Protein AF-0000000067844194 (afdb_homodimer)

Nearest PDB structures (foldseek):
  5j4e-assembly2_B  TM=9.755E-01  e=1.334E-23  Pseudomonas putida
  7r4s-assembly2_D  TM=9.830E-01  e=1.136E-22  Pseudomonas putida KT2440
  7a6p-assembly1_B  TM=9.727E-01  e=4.254E-19  Pseudomonas putida KT2440
  8a7f-assembly1_A  TM=9.754E-01  e=6.311E-19  Pseudomonas putida KT2440
  8a6x-assembly1_B  TM=9.745E-01  e=1.645E-18  Pseudomonas putida KT2440

pLDDT: mean 89.18, std 10.44, range [43.06, 97.5]

Structure (mmCIF, N/CA/C/O backbone):
data_AF-0000000067844194-model_v1
#
loop_
_entity.id
_entity.type
_entity.pdbx_description
1 polymer 'Sensory box protein'
#
loop_
_atom_site.group_PDB
_atom_site.id
_atom_site.type_symbol
_atom_site.label_atom_id
_atom_site.label_alt_id
_atom_site.label_comp_id
_atom_site.label_asym_id
_atom_site.label_entity_id
_atom_site.label_seq_id
_atom_site.pdbx_PDB_ins_code
_atom_site.Cartn_x
_atom_site.Cartn_y
_atom_site.Cartn_z
_atom_site.occupancy
_atom_site.B_iso_or_equiv
_atom_site.auth_seq_id
_atom_site.auth_comp_id
_atom_site.auth_asym_id
_atom_site.auth_atom_id
_atom_site.pdbx_PDB_model_num
ATOM 1 N N . MET A 1 1 ? -8.875 -20.875 -3.934 1 60.88 1 MET A N 1
ATOM 2 C CA . MET A 1 1 ? -7.43 -20.688 -3.934 1 60.88 1 MET A CA 1
ATOM 3 C C . MET A 1 1 ? -7.035 -19.562 -4.891 1 60.88 1 MET A C 1
ATOM 5 O O . MET A 1 1 ? -7.57 -19.469 -5.996 1 60.88 1 MET A O 1
ATOM 9 N N . ILE A 1 2 ? -6.477 -18.531 -4.367 1 78.75 2 ILE A N 1
ATOM 10 C CA . ILE A 1 2 ? -6.059 -17.422 -5.211 1 78.75 2 ILE A CA 1
ATOM 11 C C . ILE A 1 2 ? -4.91 -17.859 -6.117 1 78.75 2 ILE A C 1
ATOM 13 O O . ILE A 1 2 ? -3.932 -18.438 -5.648 1 78.75 2 ILE A O 1
ATOM 17 N N . ASN A 1 3 ? -5.188 -17.75 -7.387 1 85.69 3 ASN A N 1
ATOM 18 C CA . ASN A 1 3 ? -4.148 -18.188 -8.312 1 85.69 3 ASN A CA 1
ATOM 19 C C . ASN A 1 3 ? -3.096 -17.109 -8.531 1 85.69 3 ASN A C 1
ATOM 21 O O . ASN A 1 3 ? -3.23 -15.992 -8.023 1 85.69 3 ASN A O 1
ATOM 25 N N . ALA A 1 4 ? -2.068 -17.531 -9.297 1 88.5 4 ALA A N 1
ATOM 26 C CA . ALA A 1 4 ? -0.914 -16.656 -9.492 1 88.5 4 ALA A CA 1
ATOM 27 C C . ALA A 1 4 ? -1.303 -15.406 -10.258 1 88.5 4 ALA A C 1
ATOM 29 O O . ALA A 1 4 ? -0.748 -14.328 -10.016 1 88.5 4 ALA A O 1
ATOM 30 N N . GLN A 1 5 ? -2.25 -15.516 -11.094 1 89.12 5 GLN A N 1
ATOM 31 C CA . GLN A 1 5 ? -2.699 -14.375 -11.883 1 89.12 5 GLN A CA 1
ATOM 32 C C . GLN A 1 5 ? -3.344 -13.312 -11 1 89.12 5 GLN A C 1
ATOM 34 O O . GLN A 1 5 ? -3.074 -12.117 -11.148 1 89.12 5 GLN A O 1
ATOM 39 N N . LEU A 1 6 ? -4.188 -13.758 -10.125 1 90.69 6 LEU A N 1
ATOM 40 C CA . LEU A 1 6 ? -4.844 -12.836 -9.203 1 90.69 6 LEU A CA 1
ATOM 41 C C . LEU A 1 6 ? -3.836 -12.211 -8.242 1 90.69 6 LEU A C 1
ATOM 43 O O . LEU A 1 6 ? -3.924 -11.023 -7.93 1 90.69 6 LEU A O 1
ATOM 47 N N . LEU A 1 7 ? -2.889 -13.016 -7.812 1 93.31 7 LEU A N 1
ATOM 48 C CA . LEU A 1 7 ? -1.832 -12.492 -6.953 1 93.31 7 LEU A CA 1
ATOM 49 C C . LEU A 1 7 ? -1.056 -11.383 -7.66 1 93.31 7 LEU A C 1
ATOM 51 O O . LEU A 1 7 ? -0.81 -10.328 -7.078 1 93.31 7 LEU A O 1
ATOM 55 N N . GLN A 1 8 ? -0.75 -11.656 -8.875 1 94 8 GLN A N 1
ATOM 56 C CA . GLN A 1 8 ? -0.053 -10.656 -9.68 1 94 8 GLN A CA 1
ATOM 57 C C . GLN A 1 8 ? -0.889 -9.391 -9.828 1 94 8 GLN A C 1
ATOM 59 O O . GLN A 1 8 ? -0.364 -8.281 -9.727 1 94 8 GLN A O 1
ATOM 64 N N . SER A 1 9 ? -2.133 -9.555 -10.039 1 93.94 9 SER A N 1
ATOM 65 C CA . SER A 1 9 ? -3.025 -8.414 -10.203 1 93.94 9 SER A CA 1
ATOM 66 C C . SER A 1 9 ? -3.105 -7.578 -8.93 1 93.94 9 SER A C 1
ATOM 68 O O . SER A 1 9 ? -3.215 -6.352 -8.992 1 93.94 9 SER A O 1
ATOM 70 N N . MET A 1 10 ? -3.047 -8.227 -7.789 1 95.75 10 MET A N 1
ATOM 71 C CA . MET A 1 10 ? -3.047 -7.512 -6.516 1 95.75 10 MET A CA 1
ATOM 72 C C . MET A 1 10 ? -1.793 -6.656 -6.371 1 95.75 10 MET A C 1
ATOM 74 O O . MET A 1 10 ? -1.868 -5.508 -5.934 1 95.75 10 MET A O 1
ATOM 78 N N . VAL A 1 11 ? -0.687 -7.195 -6.758 1 96.25 11 VAL A N 1
ATOM 79 C CA . VAL A 1 11 ? 0.586 -6.484 -6.703 1 96.25 11 VAL A CA 1
ATOM 80 C C . VAL A 1 11 ? 0.558 -5.301 -7.672 1 96.25 11 VAL A C 1
ATOM 82 O O . VAL A 1 11 ? 0.984 -4.199 -7.32 1 96.25 11 VAL A O 1
ATOM 85 N N . ASP A 1 12 ? -0.067 -5.504 -8.797 1 94.5 12 ASP A N 1
ATOM 86 C CA . ASP A 1 12 ? -0.148 -4.465 -9.82 1 94.5 12 ASP A CA 1
ATOM 87 C C . ASP A 1 12 ? -1.076 -3.334 -9.383 1 94.5 12 ASP A C 1
ATOM 89 O O . ASP A 1 12 ? -0.855 -2.172 -9.734 1 94.5 12 ASP A O 1
ATOM 93 N N . ALA A 1 13 ? -2.059 -3.68 -8.672 1 94.38 13 ALA A N 1
ATOM 94 C CA . ALA A 1 13 ? -3.07 -2.707 -8.273 1 94.38 13 ALA A CA 1
ATOM 95 C C . ALA A 1 13 ? -2.598 -1.887 -7.074 1 94.38 13 ALA A C 1
ATOM 97 O O . ALA A 1 13 ? -3.191 -0.856 -6.746 1 94.38 13 ALA A O 1
ATOM 98 N N . SER A 1 14 ? -1.488 -2.35 -6.422 1 95.38 14 SER A N 1
ATOM 99 C CA . SER A 1 14 ? -1.001 -1.669 -5.227 1 95.38 14 SER A CA 1
ATOM 100 C C . SER A 1 14 ? -0.595 -0.231 -5.535 1 95.38 14 SER A C 1
ATOM 102 O O . SER A 1 14 ? -0.026 0.045 -6.594 1 95.38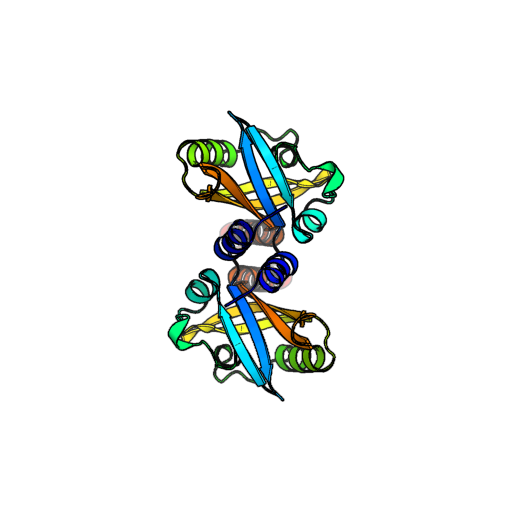 14 SER A O 1
ATOM 104 N N . ASN A 1 15 ? -0.887 0.627 -4.586 1 92.12 15 ASN A N 1
ATOM 105 C CA . ASN A 1 15 ? -0.495 2.023 -4.734 1 92.12 15 ASN A CA 1
ATOM 106 C C . ASN A 1 15 ? 0.956 2.246 -4.312 1 92.12 15 ASN A C 1
ATOM 108 O O . ASN A 1 15 ? 1.575 3.236 -4.703 1 92.12 15 ASN A O 1
ATOM 112 N N . ASP A 1 16 ? 1.457 1.35 -3.516 1 96.44 16 ASP A N 1
ATOM 113 C CA . ASP A 1 16 ? 2.83 1.449 -3.027 1 96.44 16 ASP A CA 1
ATOM 114 C C . ASP A 1 16 ? 3.801 0.747 -3.973 1 96.44 16 ASP A C 1
ATOM 116 O O . ASP A 1 16 ? 3.434 -0.223 -4.641 1 96.44 16 ASP A O 1
ATOM 120 N N . GLY A 1 17 ? 4.98 1.375 -4.031 1 97.06 17 GLY A N 1
ATOM 121 C CA . GLY A 1 17 ? 6.02 0.654 -4.754 1 97.06 17 GLY A CA 1
ATOM 122 C C . GLY A 1 17 ? 6.422 -0.645 -4.078 1 97.06 17 GLY A C 1
ATOM 123 O O . GLY A 1 17 ? 6.613 -0.686 -2.861 1 97.06 17 GLY A O 1
ATOM 124 N N . ILE A 1 18 ? 6.5 -1.657 -4.875 1 97.44 18 ILE A N 1
ATOM 125 C CA . ILE A 1 18 ? 6.918 -2.959 -4.363 1 97.44 18 ILE A CA 1
ATOM 126 C C . ILE A 1 18 ? 8.141 -3.449 -5.137 1 97.44 18 ILE A C 1
ATOM 128 O O . ILE A 1 18 ? 8.148 -3.447 -6.367 1 97.44 18 ILE A O 1
ATOM 132 N N . VAL A 1 19 ? 9.164 -3.883 -4.422 1 96.69 19 VAL A N 1
ATOM 133 C CA . VAL A 1 19 ? 10.375 -4.422 -5.043 1 96.69 19 VAL A CA 1
ATOM 134 C C . VAL A 1 19 ? 10.766 -5.727 -4.355 1 96.69 19 VAL A C 1
ATOM 136 O O . VAL A 1 19 ? 10.438 -5.945 -3.189 1 96.69 19 VAL A O 1
ATOM 139 N N . VAL A 1 20 ? 11.391 -6.562 -5.09 1 95.94 20 VAL A N 1
ATOM 140 C CA . VAL A 1 20 ? 12.008 -7.773 -4.559 1 95.94 20 VAL A CA 1
ATOM 141 C C . VAL A 1 20 ? 13.5 -7.781 -4.891 1 95.94 20 VAL A C 1
ATOM 143 O O . VAL A 1 20 ? 13.883 -7.527 -6.031 1 95.94 20 VAL A O 1
ATOM 146 N N . ALA A 1 21 ? 14.242 -8.016 -3.887 1 94.56 21 ALA A N 1
ATOM 147 C CA . ALA A 1 21 ? 15.688 -8.109 -4.074 1 94.56 21 ALA A CA 1
ATOM 148 C C . ALA A 1 21 ? 16.219 -9.438 -3.543 1 94.56 21 ALA A C 1
ATOM 150 O O . ALA A 1 21 ? 15.711 -9.969 -2.553 1 94.56 21 ALA A O 1
ATOM 151 N N . GLU A 1 22 ? 17.172 -9.906 -4.238 1 91 22 GLU A N 1
ATOM 152 C CA . GLU A 1 22 ? 17.891 -11.109 -3.803 1 91 22 GLU A CA 1
ATOM 153 C C . GLU A 1 22 ? 19.188 -10.75 -3.098 1 91 22 GLU A C 1
ATOM 155 O O . GLU A 1 22 ? 19.906 -9.852 -3.535 1 91 22 GLU A O 1
ATOM 160 N N . LYS A 1 23 ? 19.328 -11.453 -2.018 1 86.38 23 LYS A N 1
ATOM 161 C CA . LYS A 1 23 ? 20.578 -11.227 -1.3 1 86.38 23 LYS A CA 1
ATOM 162 C C . LYS A 1 23 ? 21.734 -11.938 -1.982 1 86.38 23 LYS A C 1
ATOM 164 O O . LYS A 1 23 ? 21.672 -13.141 -2.252 1 86.38 23 LYS A O 1
ATOM 169 N N . GLU A 1 24 ? 22.688 -11.203 -2.377 1 82.06 24 GLU A N 1
ATOM 170 C CA . GLU A 1 24 ? 23.938 -11.727 -2.908 1 82.06 24 GLU A CA 1
ATOM 171 C C . GLU A 1 24 ? 25.141 -11.156 -2.162 1 82.06 24 GLU A C 1
ATOM 173 O O . GLU A 1 24 ? 25.625 -10.07 -2.492 1 82.06 24 GLU A O 1
ATOM 178 N N . GLY A 1 25 ? 25.672 -11.961 -1.214 1 78.75 25 GLY A N 1
ATOM 179 C CA . GLY A 1 25 ? 26.719 -11.406 -0.369 1 78.75 25 GLY A CA 1
ATOM 180 C C . GLY A 1 25 ? 26.25 -10.25 0.485 1 78.75 25 GLY A C 1
ATOM 181 O O . GLY A 1 25 ? 25.266 -10.375 1.234 1 78.75 25 GLY A O 1
ATOM 182 N N . ASP A 1 26 ? 26.875 -9.031 0.263 1 77.12 26 ASP A N 1
ATOM 183 C CA . ASP A 1 26 ? 26.516 -7.84 1.028 1 77.12 26 ASP A CA 1
ATOM 184 C C . ASP A 1 26 ? 25.578 -6.934 0.232 1 77.12 26 ASP A C 1
ATOM 186 O O . ASP A 1 26 ? 25.094 -5.934 0.753 1 77.12 26 ASP A O 1
ATOM 190 N N . ASP A 1 27 ? 25.328 -7.461 -1.001 1 79.69 27 ASP A N 1
ATOM 191 C CA . ASP A 1 27 ? 24.484 -6.629 -1.86 1 79.69 27 ASP A CA 1
ATOM 192 C C . ASP A 1 27 ? 23.094 -7.23 -2.025 1 79.69 27 ASP A C 1
ATOM 194 O O . ASP A 1 27 ? 22.891 -8.414 -1.741 1 79.69 27 ASP A O 1
ATOM 198 N N . THR A 1 28 ? 22.266 -6.375 -2.27 1 85.88 28 THR A N 1
ATOM 199 C CA . THR A 1 28 ? 20.922 -6.797 -2.607 1 85.88 28 THR A CA 1
ATOM 200 C C . THR A 1 28 ? 20.562 -6.375 -4.031 1 85.88 28 THR A C 1
ATOM 202 O O . THR A 1 28 ? 20.516 -5.184 -4.34 1 85.88 28 THR A O 1
ATOM 205 N N . ILE A 1 29 ? 20.328 -7.395 -4.793 1 90 29 ILE A N 1
ATOM 206 C CA . ILE A 1 29 ? 20.109 -7.16 -6.215 1 90 29 ILE A CA 1
ATOM 207 C C . ILE A 1 29 ? 18.609 -7.188 -6.512 1 90 29 ILE A C 1
ATOM 209 O O . ILE A 1 29 ? 17.922 -8.156 -6.172 1 90 29 ILE A O 1
ATOM 213 N N . LEU A 1 30 ? 18.141 -6.145 -7.199 1 94.44 30 LEU A N 1
ATOM 214 C CA . LEU A 1 30 ? 16.734 -6.039 -7.547 1 94.44 30 LEU A CA 1
ATOM 215 C C . LEU A 1 30 ? 16.359 -7.039 -8.641 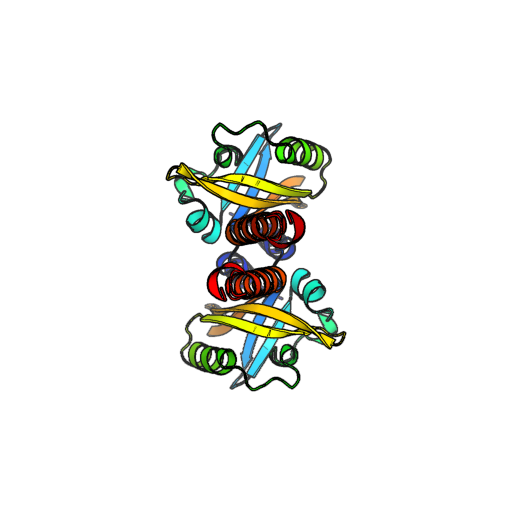1 94.44 30 LEU A C 1
ATOM 217 O O . LEU A 1 30 ? 17.031 -7.105 -9.672 1 94.44 30 LEU A O 1
ATOM 221 N N . ILE A 1 31 ? 15.312 -7.75 -8.406 1 93.44 31 ILE A N 1
ATOM 222 C CA . ILE A 1 31 ? 14.93 -8.727 -9.422 1 93.44 31 ILE A CA 1
ATOM 223 C C . ILE A 1 31 ? 13.492 -8.461 -9.867 1 93.44 31 ILE A C 1
ATOM 225 O O . ILE A 1 31 ? 13.031 -9.023 -10.859 1 93.44 31 ILE A O 1
ATOM 229 N N . TYR A 1 32 ? 12.852 -7.566 -9.148 1 95.38 32 TYR A N 1
ATOM 230 C CA . TYR A 1 32 ? 11.477 -7.242 -9.508 1 95.38 32 TYR A CA 1
ATOM 231 C C . TYR A 1 32 ? 11.078 -5.867 -8.984 1 95.38 32 TYR A C 1
ATOM 233 O O . TYR A 1 32 ? 11.508 -5.465 -7.898 1 95.38 32 TYR A O 1
ATOM 241 N N . VAL A 1 33 ? 10.273 -5.195 -9.758 1 96.19 33 VAL A N 1
ATOM 242 C CA . VAL A 1 33 ? 9.609 -3.961 -9.352 1 96.19 33 VAL A CA 1
ATOM 243 C C . VAL A 1 33 ? 8.219 -3.891 -9.961 1 96.19 33 VAL A C 1
ATOM 245 O O . VAL A 1 33 ? 8.008 -4.32 -11.102 1 96.19 33 VAL A O 1
ATOM 248 N N . ASN A 1 34 ? 7.273 -3.373 -9.211 1 96.25 34 ASN A N 1
ATOM 249 C CA . ASN A 1 34 ? 5.945 -3.219 -9.797 1 96.25 34 ASN A CA 1
ATOM 250 C C . ASN A 1 34 ? 5.777 -1.851 -10.453 1 96.25 34 ASN A C 1
ATOM 252 O O . ASN A 1 34 ? 6.691 -1.027 -10.422 1 96.25 34 ASN A O 1
ATOM 256 N N . ALA A 1 35 ? 4.598 -1.639 -11.039 1 94.94 35 ALA A N 1
ATOM 257 C CA . ALA A 1 35 ? 4.316 -0.405 -11.766 1 94.94 35 ALA A CA 1
ATOM 258 C C . ALA A 1 35 ? 4.301 0.797 -10.828 1 94.94 35 ALA A C 1
ATOM 260 O O . ALA A 1 35 ? 4.754 1.884 -11.195 1 94.94 35 ALA A O 1
ATOM 261 N N . ALA A 1 36 ? 3.814 0.614 -9.648 1 96.62 36 ALA A N 1
ATOM 262 C CA . ALA A 1 36 ? 3.74 1.711 -8.688 1 96.62 36 ALA A CA 1
ATOM 263 C C . ALA A 1 36 ? 5.133 2.23 -8.336 1 96.62 36 ALA A C 1
ATOM 265 O O . ALA A 1 36 ? 5.316 3.432 -8.125 1 96.62 36 ALA A O 1
ATOM 266 N N . PHE A 1 37 ? 6.098 1.386 -8.266 1 97.19 37 PHE A N 1
ATOM 267 C CA . PHE A 1 37 ? 7.473 1.792 -8.008 1 97.19 37 PHE A CA 1
ATOM 268 C C . PHE A 1 37 ? 7.992 2.693 -9.117 1 97.19 37 PHE A C 1
ATOM 270 O O . PHE A 1 37 ? 8.594 3.736 -8.852 1 97.19 37 PHE A O 1
ATOM 277 N N . GLU A 1 38 ? 7.695 2.277 -10.32 1 97.31 38 GLU A N 1
ATOM 278 C CA . GLU A 1 38 ? 8.133 3.068 -11.469 1 97.31 38 GLU A CA 1
ATOM 279 C C . GLU A 1 38 ? 7.492 4.453 -11.453 1 97.31 38 GLU A C 1
ATOM 281 O O . GLU A 1 38 ? 8.164 5.457 -11.711 1 97.31 38 GLU A O 1
ATOM 286 N N . TYR A 1 39 ? 6.309 4.461 -11.172 1 96.06 39 TYR A N 1
ATOM 287 C CA . TYR A 1 39 ? 5.59 5.73 -11.117 1 96.06 39 TYR A CA 1
ATOM 288 C C . TYR A 1 39 ? 6.125 6.613 -9.992 1 96.06 39 TYR A C 1
ATOM 290 O O . TYR A 1 39 ? 6.348 7.809 -10.195 1 96.06 39 TYR A O 1
ATOM 298 N N . LEU A 1 40 ? 6.395 6.059 -8.875 1 96.62 40 LEU A N 1
ATOM 299 C CA . LEU A 1 40 ? 6.852 6.77 -7.688 1 96.62 40 LEU A CA 1
ATOM 300 C C . LEU A 1 40 ? 8.242 7.363 -7.91 1 96.62 40 LEU A C 1
ATOM 302 O O . LEU A 1 40 ? 8.5 8.5 -7.512 1 96.62 40 LEU A O 1
ATOM 306 N N . THR A 1 41 ? 9.094 6.656 -8.531 1 96.38 41 THR A N 1
ATOM 307 C CA . THR A 1 41 ? 10.508 7.035 -8.555 1 96.38 41 THR A CA 1
ATOM 308 C C . THR A 1 41 ? 10.875 7.656 -9.898 1 96.38 41 THR A C 1
ATOM 310 O O . THR A 1 41 ? 11.852 8.398 -10 1 96.38 41 THR A O 1
ATOM 313 N N . GLY A 1 42 ? 10.062 7.262 -10.977 1 96.88 42 GLY A N 1
ATOM 314 C CA . GLY A 1 42 ? 10.367 7.727 -12.32 1 96.88 42 GLY A CA 1
ATOM 315 C C . GLY A 1 42 ? 11.328 6.816 -13.062 1 96.88 42 GLY A C 1
ATOM 316 O O . GLY A 1 42 ? 11.602 7.023 -14.242 1 96.88 42 GLY A O 1
ATOM 317 N N . TYR A 1 43 ? 11.891 5.797 -12.43 1 96.19 43 TYR A N 1
ATOM 318 C CA . TYR A 1 43 ? 12.789 4.832 -13.055 1 96.19 43 TYR A CA 1
ATOM 319 C C . TYR A 1 43 ? 12.008 3.668 -13.648 1 96.19 43 TYR A C 1
ATOM 321 O O . TYR A 1 43 ? 11.078 3.15 -13.023 1 96.19 43 TYR A O 1
ATOM 329 N N . SER A 1 44 ? 12.367 3.311 -14.82 1 95.81 44 SER A N 1
ATOM 330 C CA . SER A 1 44 ? 11.766 2.121 -15.414 1 95.81 44 SER A CA 1
ATOM 331 C C . SER A 1 44 ? 12.422 0.848 -14.891 1 95.81 44 SER A C 1
ATOM 333 O O . SER A 1 44 ? 13.57 0.872 -14.445 1 95.81 44 SER A O 1
ATOM 335 N N . ARG A 1 45 ? 11.656 -0.203 -14.992 1 93.31 45 ARG A N 1
ATOM 336 C CA . ARG A 1 45 ? 12.18 -1.493 -14.547 1 93.31 45 ARG A CA 1
ATOM 337 C C . ARG A 1 45 ? 13.469 -1.846 -15.281 1 93.31 45 ARG A C 1
ATOM 339 O O . ARG A 1 45 ? 14.422 -2.332 -14.672 1 93.31 45 ARG A O 1
ATOM 346 N N . ASP A 1 46 ? 13.57 -1.607 -16.531 1 92.94 46 ASP A N 1
ATOM 347 C CA . ASP A 1 46 ? 14.719 -1.955 -17.359 1 92.94 46 ASP A CA 1
ATOM 348 C C . ASP A 1 46 ? 15.969 -1.212 -16.891 1 92.94 46 ASP A C 1
ATOM 350 O O . ASP A 1 46 ? 17.078 -1.723 -17.031 1 92.94 46 ASP A O 1
ATOM 354 N N . GLU A 1 47 ? 15.789 -0.038 -16.297 1 92.56 47 GLU A N 1
ATOM 355 C CA . GLU A 1 47 ? 16.906 0.808 -15.875 1 92.56 47 GLU A CA 1
ATOM 356 C C . GLU A 1 47 ? 17.469 0.338 -14.539 1 92.56 47 GLU A C 1
ATOM 358 O O . GLU A 1 47 ? 18.641 0.573 -14.242 1 92.56 47 GLU A O 1
ATOM 363 N N . ILE A 1 48 ? 16.594 -0.374 -13.852 1 91.06 48 ILE A N 1
ATOM 364 C CA . ILE A 1 48 ? 17.031 -0.472 -12.461 1 91.06 48 ILE A CA 1
ATOM 365 C C . ILE A 1 48 ? 17.141 -1.94 -12.055 1 91.06 48 ILE A C 1
ATOM 367 O O . ILE A 1 48 ? 17.719 -2.264 -11.008 1 91.06 48 ILE A O 1
ATOM 371 N N . LEU A 1 49 ? 16.672 -2.863 -12.789 1 92.19 49 LEU A N 1
ATOM 372 C CA . LEU A 1 49 ? 16.781 -4.277 -12.453 1 92.19 49 LEU A CA 1
ATOM 373 C C . LEU A 1 49 ? 18.25 -4.695 -12.352 1 92.19 49 LEU A C 1
ATOM 375 O O . LEU A 1 49 ? 19.078 -4.254 -13.148 1 92.19 49 LEU A O 1
ATOM 379 N N . TYR A 1 50 ? 18.578 -5.465 -11.328 1 90.44 50 TYR A N 1
ATOM 380 C CA . TYR A 1 50 ? 19.875 -6.047 -11.055 1 90.44 50 TYR A CA 1
ATOM 381 C C . TYR A 1 50 ? 20.812 -5.016 -10.438 1 90.44 50 TYR A C 1
ATOM 383 O O . TYR A 1 50 ? 22.031 -5.207 -10.422 1 90.44 50 TYR A O 1
ATOM 391 N N . GLN A 1 51 ? 20.25 -3.906 -10.031 1 87.12 51 GLN A N 1
ATOM 392 C CA . GLN A 1 51 ? 20.984 -2.902 -9.266 1 87.12 51 GLN A CA 1
ATOM 393 C C . GLN A 1 51 ? 20.609 -2.951 -7.789 1 87.12 51 GLN A C 1
ATOM 395 O O . GLN A 1 51 ? 19.625 -3.596 -7.41 1 87.12 51 GLN A O 1
ATOM 400 N N . ASP A 1 52 ? 21.5 -2.24 -7.012 1 85.44 52 ASP A N 1
ATOM 401 C CA . ASP A 1 52 ? 21.219 -2.037 -5.594 1 85.44 52 ASP A CA 1
ATOM 402 C C . ASP A 1 52 ? 20.219 -0.903 -5.395 1 85.44 52 ASP A C 1
ATOM 404 O O . ASP A 1 52 ? 20.312 0.141 -6.043 1 85.44 52 ASP A O 1
ATOM 408 N N . CYS A 1 53 ? 19.25 -1.114 -4.543 1 83.56 53 CYS A N 1
ATOM 409 C CA . CYS A 1 53 ? 18.172 -0.16 -4.336 1 83.56 53 CYS A CA 1
ATOM 410 C C . CYS A 1 53 ? 18.672 1.088 -3.621 1 83.56 53 CYS A C 1
ATOM 412 O O . CYS A 1 53 ? 17.953 2.078 -3.506 1 83.56 53 CYS A O 1
ATOM 414 N N . ARG A 1 54 ? 19.922 1.227 -3.285 1 85.25 54 ARG A N 1
ATOM 415 C CA . ARG A 1 54 ? 20.484 2.369 -2.566 1 85.25 54 ARG A CA 1
ATOM 416 C C . ARG A 1 54 ? 20.688 3.555 -3.502 1 85.25 54 ARG A C 1
ATOM 418 O O . ARG A 1 54 ? 21.031 4.652 -3.055 1 85.25 54 ARG A O 1
ATOM 425 N N . PHE A 1 55 ? 20.359 3.322 -4.699 1 87.12 55 PHE A N 1
ATOM 426 C CA . PHE A 1 55 ? 20.484 4.398 -5.676 1 87.12 55 PHE A CA 1
ATOM 427 C C . PHE A 1 55 ? 19.469 5.504 -5.406 1 87.12 55 PHE A C 1
ATOM 429 O O . PHE A 1 55 ? 19.672 6.645 -5.824 1 87.12 55 PHE A O 1
ATOM 436 N N . LEU A 1 56 ? 18.422 5.238 -4.695 1 91.44 56 LEU A N 1
ATOM 437 C CA . LEU A 1 56 ? 17.391 6.223 -4.375 1 91.44 56 LEU A CA 1
ATOM 438 C C . LEU A 1 56 ? 17.906 7.219 -3.338 1 91.44 56 LEU A C 1
ATOM 440 O O . LEU A 1 56 ? 17.297 8.273 -3.131 1 91.44 56 LEU A O 1
ATOM 444 N N . GLN A 1 57 ? 18.984 6.926 -2.68 1 89.44 57 GLN A N 1
ATOM 445 C CA . GLN A 1 57 ? 19.5 7.793 -1.625 1 89.44 57 GLN A CA 1
ATOM 446 C C . GLN A 1 57 ? 20.359 8.906 -2.203 1 89.44 57 GLN A C 1
ATOM 448 O O . GLN A 1 57 ? 20.656 9.891 -1.518 1 89.44 57 GLN A O 1
ATOM 453 N N . GLY A 1 58 ? 20.672 8.758 -3.445 1 82.69 58 GLY A N 1
ATOM 454 C CA . GLY A 1 58 ? 21.594 9.734 -4.004 1 82.69 58 GLY A CA 1
ATOM 455 C C . GLY A 1 58 ? 22.875 9.875 -3.201 1 82.69 58 GLY A C 1
ATOM 456 O O . GLY A 1 58 ? 23.547 8.883 -2.92 1 82.69 58 GLY A O 1
ATOM 457 N N . ASP A 1 59 ? 23.156 11.172 -2.811 1 80.19 59 ASP A N 1
ATOM 458 C CA . ASP A 1 59 ? 24.344 11.469 -2.031 1 80.19 59 ASP A CA 1
ATOM 459 C C . ASP A 1 59 ? 24.016 11.617 -0.549 1 80.19 59 ASP A C 1
ATOM 461 O O . ASP A 1 59 ? 24.906 11.867 0.269 1 80.19 59 ASP A O 1
ATOM 465 N N . ASP A 1 60 ? 22.828 11.422 -0.32 1 80.06 60 ASP A N 1
ATOM 466 C CA . ASP A 1 60 ? 22.344 11.594 1.051 1 80.06 60 ASP A CA 1
ATOM 467 C C . ASP A 1 60 ? 22.562 10.32 1.867 1 80.06 60 ASP A C 1
ATOM 469 O O . ASP A 1 60 ? 21.641 9.523 2.039 1 80.06 60 ASP A O 1
ATOM 473 N N . ARG A 1 61 ? 23.734 10.188 2.363 1 75 61 ARG A N 1
ATOM 474 C CA . ARG A 1 61 ? 24.078 8.914 2.984 1 75 61 ARG A CA 1
ATOM 475 C C . ARG A 1 61 ? 24.094 9.023 4.504 1 75 61 ARG A C 1
ATOM 477 O O . ARG A 1 61 ? 24.328 8.039 5.207 1 75 61 ARG A O 1
ATOM 484 N N . ASP A 1 62 ? 23.797 10.172 4.852 1 79.5 62 ASP A N 1
ATOM 485 C CA . ASP A 1 62 ? 23.844 10.359 6.301 1 79.5 62 ASP A CA 1
ATOM 486 C C . ASP A 1 62 ? 22.438 10.43 6.902 1 79.5 62 ASP A C 1
ATOM 488 O O . ASP A 1 62 ? 22 11.492 7.328 1 79.5 62 ASP A O 1
ATOM 492 N N . GLN A 1 63 ? 21.781 9.328 6.852 1 85.5 63 GLN A N 1
ATOM 493 C CA . GLN A 1 63 ? 20.453 9.234 7.477 1 85.5 63 GLN A CA 1
ATOM 494 C C . GLN A 1 63 ? 20.406 8.094 8.492 1 85.5 63 GLN A C 1
ATOM 496 O O . GLN A 1 63 ? 20.828 6.977 8.188 1 85.5 63 GLN A O 1
ATOM 501 N N . LEU A 1 64 ? 19.938 8.375 9.672 1 83.25 64 LEU A N 1
ATOM 502 C CA . LEU A 1 64 ? 19.859 7.395 10.742 1 83.25 64 LEU A CA 1
ATOM 503 C C . LEU A 1 64 ? 19.078 6.168 10.305 1 83.25 64 LEU A C 1
ATOM 505 O O . LEU A 1 64 ? 19.391 5.043 10.703 1 83.25 64 LEU A O 1
ATOM 509 N N . GLY A 1 65 ? 18.125 6.363 9.562 1 88.38 65 GLY A N 1
ATOM 510 C CA . GLY A 1 65 ? 17.281 5.277 9.094 1 88.38 65 GLY A CA 1
ATOM 511 C C . GLY A 1 65 ? 18.047 4.223 8.312 1 88.38 65 GLY A C 1
ATOM 512 O O . GLY A 1 65 ? 17.719 3.037 8.383 1 88.38 65 GLY A O 1
ATOM 513 N N . ARG A 1 66 ? 19.141 4.543 7.699 1 88.81 66 ARG A N 1
ATOM 514 C CA . ARG A 1 66 ? 19.938 3.615 6.898 1 88.81 66 ARG A CA 1
ATOM 515 C C . ARG A 1 66 ? 20.656 2.604 7.785 1 88.81 66 ARG A C 1
ATOM 517 O O . ARG A 1 66 ? 20.734 1.42 7.449 1 88.81 66 ARG A O 1
ATOM 524 N N . ALA A 1 67 ? 21.219 3.15 8.797 1 88.94 67 ALA A N 1
ATOM 525 C CA . ALA A 1 67 ? 21.922 2.275 9.719 1 88.94 67 ALA A CA 1
ATOM 526 C C . ALA A 1 67 ? 20.984 1.251 10.344 1 88.94 67 ALA A C 1
ATOM 528 O O . ALA A 1 67 ? 21.328 0.081 10.5 1 88.94 67 ALA A O 1
ATOM 529 N N . ARG A 1 68 ? 19.766 1.702 10.664 1 92.94 68 ARG A N 1
ATOM 530 C CA . ARG A 1 68 ? 18.766 0.817 11.25 1 92.94 68 ARG A CA 1
ATOM 531 C C . ARG A 1 68 ? 18.344 -0.263 10.266 1 92.94 68 ARG A C 1
ATOM 533 O O . ARG A 1 68 ? 18.172 -1.422 10.641 1 92.94 68 ARG A O 1
ATOM 540 N N . ILE A 1 69 ? 18.281 0.098 9.078 1 92.38 69 ILE A N 1
ATOM 541 C CA . ILE A 1 69 ? 17.906 -0.839 8.023 1 92.38 69 ILE A CA 1
ATOM 542 C C . ILE A 1 69 ? 19 -1.883 7.844 1 92.38 69 ILE A C 1
ATOM 544 O O . ILE A 1 69 ? 18.734 -3.084 7.793 1 92.38 69 ILE A O 1
ATOM 548 N N . ARG A 1 70 ? 20.266 -1.446 7.766 1 89.19 70 ARG A N 1
ATOM 549 C CA . ARG A 1 70 ? 21.391 -2.354 7.598 1 89.19 70 ARG A CA 1
ATOM 550 C C . ARG A 1 70 ? 21.438 -3.385 8.719 1 89.19 70 ARG A C 1
ATOM 552 O O . ARG A 1 70 ? 21.672 -4.57 8.469 1 89.19 70 ARG A O 1
ATOM 559 N N . LYS A 1 71 ? 21.266 -2.883 9.867 1 92.88 71 LYS A N 1
ATOM 560 C CA . LYS A 1 71 ? 21.297 -3.766 11.031 1 92.88 71 LYS A CA 1
ATOM 561 C C . LYS A 1 71 ? 20.172 -4.797 10.961 1 92.88 71 LYS A C 1
ATOM 563 O O . LYS A 1 71 ? 20.406 -5.988 11.188 1 92.88 71 LYS A O 1
ATOM 568 N N . ALA A 1 72 ? 18.953 -4.332 10.672 1 94 72 ALA A N 1
ATOM 569 C CA . ALA A 1 72 ? 17.797 -5.219 10.586 1 94 72 ALA A CA 1
ATOM 570 C C . ALA A 1 72 ? 18 -6.277 9.508 1 94 72 ALA A C 1
ATOM 572 O O . ALA A 1 72 ? 17.703 -7.457 9.719 1 94 72 ALA A O 1
ATOM 573 N N . MET A 1 73 ? 18.5 -5.891 8.375 1 90.25 73 MET A N 1
ATOM 574 C CA . MET A 1 73 ? 18.719 -6.809 7.266 1 90.25 73 MET A CA 1
ATOM 575 C C . MET A 1 73 ? 19.766 -7.867 7.637 1 90.25 73 MET A C 1
ATOM 577 O O . MET A 1 73 ? 19.609 -9.039 7.301 1 90.25 73 MET A O 1
ATOM 581 N N . ALA A 1 74 ? 20.797 -7.434 8.305 1 89.25 74 ALA A N 1
ATOM 582 C CA . ALA A 1 74 ? 21.844 -8.352 8.742 1 89.25 74 ALA A CA 1
ATOM 583 C C . ALA A 1 74 ? 21.297 -9.383 9.719 1 89.25 74 ALA A C 1
ATOM 585 O O . ALA A 1 74 ? 21.734 -10.539 9.727 1 89.25 74 ALA A O 1
ATOM 586 N N . GLU A 1 75 ? 20.312 -9 10.484 1 92.56 75 GLU A N 1
ATOM 587 C CA . GLU A 1 75 ? 19.734 -9.875 11.5 1 92.56 75 GLU A CA 1
ATOM 588 C C . GLU A 1 75 ? 18.562 -10.664 10.945 1 92.56 75 GLU A C 1
ATOM 590 O O . GLU A 1 75 ? 17.969 -11.492 11.641 1 92.56 75 GLU A O 1
ATOM 595 N N . GLY A 1 76 ? 18.203 -10.383 9.766 1 89.69 76 GLY A N 1
ATOM 596 C CA . GLY A 1 76 ? 17.094 -11.078 9.133 1 89.69 76 GLY A CA 1
ATOM 597 C C . GLY A 1 76 ? 15.742 -10.711 9.727 1 89.69 76 GLY A C 1
ATOM 598 O O . GLY A 1 76 ? 14.852 -11.555 9.828 1 89.69 76 GLY A O 1
ATOM 599 N N . ARG A 1 77 ? 15.656 -9.461 10.18 1 94.56 77 ARG A N 1
ATOM 600 C CA . ARG A 1 77 ? 14.43 -8.977 10.789 1 94.56 77 ARG A CA 1
ATOM 601 C C . ARG A 1 77 ? 13.75 -7.934 9.914 1 94.56 77 ARG A C 1
ATOM 603 O O . ARG A 1 77 ? 14.422 -7.16 9.227 1 94.56 77 ARG A O 1
ATOM 610 N N . PRO A 1 78 ? 12.438 -7.961 9.93 1 96.12 78 PRO A N 1
ATOM 611 C CA . PRO A 1 78 ? 11.75 -6.875 9.219 1 96.12 78 PRO A CA 1
ATOM 612 C C . PRO A 1 78 ? 11.984 -5.512 9.867 1 96.12 78 PRO A C 1
ATOM 614 O O . PRO A 1 78 ? 12.305 -5.434 11.055 1 96.12 78 PRO A O 1
ATOM 617 N N . CYS A 1 79 ? 11.875 -4.48 9.078 1 96 79 CYS A N 1
ATOM 618 C CA . CYS A 1 79 ? 12.023 -3.125 9.602 1 96 79 CYS A CA 1
ATOM 619 C C . CYS A 1 79 ? 11.227 -2.133 8.758 1 96 79 CYS A C 1
ATOM 621 O O . CYS A 1 79 ? 10.805 -2.453 7.645 1 96 79 CYS A O 1
ATOM 623 N N . ARG A 1 80 ? 10.977 -0.984 9.352 1 95.62 80 ARG A N 1
ATOM 624 C CA . ARG A 1 80 ? 10.273 0.126 8.719 1 95.62 80 ARG A CA 1
ATOM 625 C C . ARG A 1 80 ? 10.906 1.462 9.102 1 95.62 80 ARG A C 1
ATOM 627 O O . ARG A 1 80 ? 11.07 1.765 10.281 1 95.62 80 ARG A O 1
ATOM 634 N N . GLU A 1 81 ? 11.32 2.227 8.078 1 95.56 81 GLU A N 1
ATOM 635 C CA . GLU A 1 81 ? 12 3.5 8.305 1 95.56 81 GLU A CA 1
ATOM 636 C C . GLU A 1 81 ? 11.547 4.551 7.293 1 95.56 81 GLU A C 1
ATOM 638 O O . GLU A 1 81 ? 11.188 4.219 6.16 1 95.56 81 GLU A O 1
ATOM 643 N N . VAL A 1 82 ? 11.492 5.75 7.723 1 94.88 82 VAL A N 1
ATOM 644 C CA . VAL A 1 82 ? 11.242 6.859 6.809 1 94.88 82 VAL A CA 1
ATOM 645 C C . VAL A 1 82 ? 12.57 7.492 6.387 1 94.88 82 VAL A C 1
ATOM 647 O O . VAL A 1 82 ? 13.359 7.906 7.234 1 94.88 82 VAL A O 1
ATOM 650 N N . LEU A 1 83 ? 12.781 7.562 5.117 1 94.62 83 LEU A N 1
ATOM 651 C CA . LEU A 1 83 ? 14.016 8.094 4.543 1 94.62 83 LEU A CA 1
ATOM 652 C C . LEU A 1 83 ? 13.711 9.148 3.488 1 94.62 83 LEU A C 1
ATOM 654 O O . LEU A 1 83 ? 12.633 9.133 2.881 1 94.62 83 LEU A O 1
ATOM 658 N N . ARG A 1 84 ? 14.703 10 3.373 1 94.81 84 ARG A N 1
ATOM 659 C CA . ARG A 1 84 ? 14.656 10.891 2.217 1 94.81 84 ARG A CA 1
ATOM 660 C C . ARG A 1 84 ? 15.25 10.219 0.985 1 94.81 84 ARG A C 1
ATOM 662 O O . ARG A 1 84 ? 16.422 9.836 0.988 1 94.81 84 ARG A O 1
ATOM 669 N N . ASN A 1 85 ? 14.438 10.031 -0.02 1 96 85 ASN A N 1
ATOM 670 C CA . ASN A 1 85 ? 14.875 9.453 -1.288 1 96 85 ASN A CA 1
ATOM 671 C C . ASN A 1 85 ? 14.719 10.445 -2.438 1 96 85 ASN A C 1
ATOM 673 O O . ASN A 1 85 ? 14.094 11.5 -2.277 1 96 85 ASN A O 1
ATOM 677 N N . TYR A 1 86 ? 15.32 10.07 -3.547 1 95.81 86 TYR A N 1
ATOM 678 C CA . TYR A 1 86 ? 15.328 10.969 -4.695 1 95.81 86 TYR A CA 1
ATOM 679 C C . TYR A 1 86 ? 14.852 10.25 -5.953 1 95.81 86 TYR A C 1
ATOM 681 O O . TYR A 1 86 ? 15.273 9.125 -6.227 1 95.81 86 TYR A O 1
ATOM 689 N N . ARG A 1 87 ? 13.953 11 -6.641 1 96.44 87 ARG A N 1
ATOM 690 C CA . ARG A 1 87 ? 13.438 10.477 -7.898 1 96.44 87 ARG A CA 1
ATOM 691 C C . ARG A 1 87 ? 14.445 10.656 -9.023 1 96.44 87 ARG A C 1
ATOM 693 O O . ARG A 1 87 ? 15.484 11.289 -8.836 1 96.44 87 ARG A O 1
ATOM 700 N N . LYS A 1 88 ? 14.148 10.094 -10.164 1 95.38 88 LYS A N 1
ATOM 701 C CA . LYS A 1 88 ? 15.023 10.195 -11.328 1 95.38 88 LYS A CA 1
ATOM 702 C C . LYS A 1 88 ? 15.211 11.648 -11.75 1 95.38 88 LYS A C 1
ATOM 704 O O . LYS A 1 88 ? 16.297 12.039 -12.203 1 95.38 88 LYS A O 1
ATOM 709 N N . ASP A 1 89 ? 14.211 12.461 -11.555 1 95.56 89 ASP A N 1
ATOM 710 C CA . ASP A 1 89 ? 14.266 13.867 -11.961 1 95.56 89 ASP A CA 1
ATOM 711 C C . ASP A 1 89 ? 14.953 14.719 -10.906 1 95.56 89 ASP A C 1
ATOM 713 O O . ASP A 1 89 ? 15.039 15.945 -11.047 1 95.56 89 ASP A O 1
ATOM 717 N N . GLY A 1 90 ? 15.383 14.133 -9.875 1 94.44 90 GLY A N 1
ATOM 718 C CA . GLY A 1 90 ? 16.141 14.844 -8.859 1 94.44 90 GLY A CA 1
ATOM 719 C C . GLY A 1 90 ? 15.281 15.312 -7.699 1 94.44 90 GLY A C 1
ATOM 720 O O . GLY A 1 90 ? 15.805 15.742 -6.668 1 94.44 90 GLY A O 1
ATOM 721 N N . SER A 1 91 ? 13.961 15.219 -7.832 1 96 91 SER A N 1
ATOM 722 C CA . SER A 1 91 ? 13.094 15.656 -6.742 1 96 91 SER A CA 1
ATOM 723 C C . SER A 1 91 ? 13.148 14.688 -5.57 1 96 91 SER A C 1
ATOM 725 O O . SER A 1 91 ? 13.227 13.469 -5.766 1 96 91 SER A O 1
ATOM 727 N N . ALA A 1 92 ? 13.109 15.273 -4.395 1 95.5 92 ALA A N 1
ATOM 728 C CA . ALA A 1 92 ? 13.141 14.461 -3.182 1 95.5 92 ALA A CA 1
ATOM 729 C C . ALA A 1 92 ? 11.727 14.062 -2.76 1 95.5 92 ALA A C 1
ATOM 731 O O . ALA A 1 92 ? 10.758 14.734 -3.107 1 95.5 92 ALA A O 1
ATOM 732 N N . PHE A 1 93 ? 11.625 13 -2.086 1 96.5 93 PHE A N 1
ATOM 733 C CA . PHE A 1 93 ? 10.375 12.578 -1.45 1 96.5 93 PHE A CA 1
ATOM 734 C C . PHE A 1 93 ? 10.656 11.758 -0.195 1 96.5 93 PHE A C 1
ATOM 736 O O . PHE A 1 93 ? 11.703 11.117 -0.088 1 96.5 93 PHE A O 1
ATOM 743 N N . TRP A 1 94 ? 9.758 11.836 0.738 1 96.38 94 TRP A N 1
ATOM 744 C CA . TRP A 1 94 ? 9.859 11.047 1.957 1 96.38 94 TRP A CA 1
ATOM 745 C C . TRP A 1 94 ? 9.297 9.641 1.74 1 96.38 94 TRP A C 1
ATOM 747 O O . TRP A 1 94 ? 8.117 9.477 1.433 1 96.38 94 TRP A O 1
ATOM 757 N N . ASN A 1 95 ? 10.203 8.719 1.877 1 96.94 95 ASN A N 1
ATOM 758 C CA . ASN A 1 95 ? 9.883 7.324 1.621 1 96.94 95 ASN A CA 1
ATOM 759 C C . ASN A 1 95 ? 9.75 6.531 2.918 1 96.94 95 ASN A C 1
ATOM 761 O O . ASN A 1 95 ? 10.734 6.359 3.645 1 96.94 95 ASN A O 1
ATOM 765 N N . GLU A 1 96 ? 8.539 6.172 3.264 1 96.56 96 GLU A N 1
ATOM 766 C CA . GLU A 1 96 ? 8.398 5.148 4.297 1 96.56 96 GLU A CA 1
ATOM 767 C C . GLU A 1 96 ? 8.688 3.758 3.736 1 96.56 96 GLU A C 1
ATOM 769 O O . GLU A 1 96 ? 7.848 3.172 3.049 1 96.56 96 GLU A O 1
ATOM 774 N N . LEU A 1 97 ? 9.828 3.26 3.994 1 96.62 97 LEU A N 1
ATOM 775 C CA . LEU A 1 97 ? 10.328 2.01 3.432 1 96.62 97 LEU A CA 1
ATOM 776 C C . LEU A 1 97 ? 10.164 0.865 4.426 1 96.62 97 LEU A C 1
ATOM 778 O O . LEU A 1 97 ? 10.656 0.943 5.555 1 96.62 97 LEU A O 1
ATOM 782 N N . SER A 1 98 ? 9.422 -0.127 4.055 1 97.12 98 SER A N 1
ATOM 783 C CA . SER A 1 98 ? 9.312 -1.366 4.816 1 97.12 98 SER A CA 1
ATOM 784 C C . SER A 1 98 ? 10.062 -2.504 4.133 1 97.12 98 SER A C 1
ATOM 786 O O . SER A 1 98 ? 9.906 -2.723 2.93 1 97.12 98 SER A O 1
ATOM 788 N N . ILE A 1 99 ? 10.867 -3.193 4.875 1 96.38 99 ILE A N 1
ATOM 789 C CA . ILE A 1 99 ? 11.625 -4.316 4.34 1 96.38 99 ILE A CA 1
ATOM 790 C C . ILE A 1 99 ? 11.266 -5.59 5.102 1 96.38 99 ILE A C 1
ATOM 792 O O . ILE A 1 99 ? 11.266 -5.605 6.332 1 96.38 99 ILE A O 1
ATOM 796 N N . THR A 1 100 ? 10.977 -6.609 4.379 1 96 100 THR A N 1
ATOM 797 C CA . THR A 1 100 ? 10.625 -7.902 4.949 1 96 100 THR A CA 1
ATOM 798 C C . THR A 1 100 ? 11.469 -9.016 4.336 1 96 100 THR A C 1
ATOM 800 O O . THR A 1 100 ? 11.43 -9.242 3.127 1 96 100 THR A O 1
ATOM 803 N N . PRO A 1 101 ? 12.227 -9.719 5.141 1 94.94 101 PRO A N 1
ATOM 804 C CA . PRO A 1 101 ? 12.961 -10.875 4.625 1 94.94 101 PRO A CA 1
ATOM 805 C C . PRO A 1 101 ? 12.062 -12.078 4.359 1 94.94 101 PRO A C 1
ATOM 807 O O . PRO A 1 101 ? 11.125 -12.336 5.117 1 94.94 101 PRO A O 1
ATOM 810 N N . VAL A 1 102 ? 12.297 -12.734 3.27 1 92.88 102 VAL A N 1
ATOM 811 C CA . VAL A 1 102 ? 11.562 -13.945 2.898 1 92.88 102 VAL A CA 1
ATOM 812 C C . VAL A 1 102 ? 12.539 -15.055 2.535 1 92.88 102 VAL A C 1
ATOM 814 O O . VAL A 1 102 ? 13.406 -14.875 1.679 1 92.88 102 VAL A O 1
ATOM 817 N N . LYS A 1 103 ? 12.367 -16.156 3.184 1 89.06 103 LYS A N 1
ATOM 818 C CA . LYS A 1 103 ? 13.188 -17.312 2.848 1 89.06 103 LYS A CA 1
ATOM 819 C C . LYS A 1 103 ? 12.445 -18.25 1.893 1 89.06 103 LYS A C 1
ATOM 821 O O . LYS A 1 103 ? 11.289 -18.594 2.125 1 89.06 103 LYS A O 1
ATOM 826 N N . SER A 1 104 ? 13.141 -18.484 0.829 1 83.69 104 SER A N 1
ATOM 827 C CA . SER A 1 104 ? 12.555 -19.422 -0.122 1 83.69 104 SER A CA 1
ATOM 828 C C . SER A 1 104 ? 12.836 -20.859 0.276 1 83.69 104 SER A C 1
ATOM 830 O O . SER A 1 104 ? 13.984 -21.234 0.527 1 83.69 104 SER A O 1
ATOM 832 N N . ASP A 1 105 ? 11.742 -21.578 0.302 1 76.19 105 ASP A N 1
ATOM 833 C CA . ASP A 1 105 ? 11.898 -23 0.608 1 76.19 105 ASP A CA 1
ATOM 834 C C . ASP A 1 105 ? 12.445 -23.75 -0.595 1 76.19 105 ASP A C 1
ATOM 836 O O . ASP A 1 105 ? 12.992 -24.844 -0.446 1 76.19 105 ASP A O 1
ATOM 840 N N . PHE A 1 106 ? 12.281 -23.219 -1.743 1 75.56 106 PHE A N 1
ATOM 841 C CA . PHE A 1 106 ? 12.625 -23.922 -2.975 1 75.56 106 PHE A CA 1
ATOM 842 C C . PHE A 1 106 ? 14.117 -23.844 -3.242 1 75.56 106 PHE A C 1
ATOM 844 O O . PHE A 1 106 ? 14.758 -24.859 -3.525 1 75.56 106 PHE A O 1
ATOM 851 N N . ASP A 1 107 ? 14.688 -22.672 -3.143 1 76.38 107 ASP A N 1
ATOM 852 C CA . ASP A 1 107 ? 16.094 -22.531 -3.531 1 76.38 107 ASP A CA 1
ATOM 853 C C . ASP A 1 107 ? 16.953 -22.141 -2.336 1 76.38 107 ASP A C 1
ATOM 855 O O . ASP A 1 107 ? 18.172 -21.953 -2.477 1 76.38 107 ASP A O 1
ATOM 859 N N . GLN A 1 108 ? 16.391 -22.031 -1.124 1 78.5 108 GL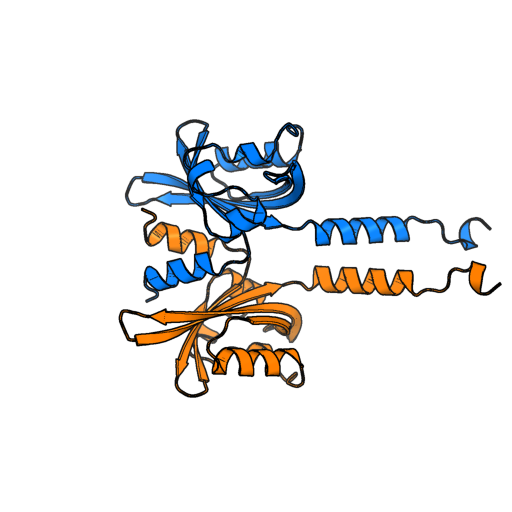N A N 1
ATOM 860 C CA . GLN A 1 108 ? 17.062 -21.734 0.136 1 78.5 108 GLN A CA 1
ATOM 861 C C . GLN A 1 108 ? 17.719 -20.359 0.095 1 78.5 108 GLN A C 1
ATOM 863 O O . GLN A 1 108 ? 18.703 -20.109 0.79 1 78.5 108 GLN A O 1
ATOM 868 N N . ARG A 1 109 ? 17.297 -19.625 -0.829 1 84.12 109 ARG A N 1
ATOM 869 C CA . ARG A 1 109 ? 17.781 -18.25 -0.914 1 84.12 109 ARG A CA 1
ATOM 870 C C . ARG A 1 109 ? 16.922 -17.312 -0.091 1 84.12 109 ARG A C 1
ATOM 872 O O . ARG A 1 109 ? 15.781 -17.641 0.252 1 84.12 109 ARG A O 1
ATOM 879 N N . THR A 1 110 ? 17.578 -16.172 0.289 1 89.19 110 THR A N 1
ATOM 880 C CA . THR A 1 110 ? 16.859 -15.141 1.021 1 89.19 110 THR A CA 1
ATOM 881 C C . THR A 1 110 ? 16.516 -13.969 0.105 1 89.19 110 THR A C 1
ATOM 883 O O . THR A 1 110 ? 17.391 -13.461 -0.612 1 89.19 110 THR A O 1
ATOM 886 N N . TYR A 1 111 ? 15.25 -13.625 0.115 1 92.75 111 TYR A N 1
ATOM 887 C CA . TYR A 1 111 ? 14.766 -12.461 -0.621 1 92.75 111 TYR A CA 1
ATOM 888 C C . TYR A 1 111 ? 14.312 -11.359 0.333 1 92.75 111 TYR A C 1
ATOM 890 O O . TYR A 1 111 ? 14.016 -11.625 1.5 1 92.75 111 TYR A O 1
ATOM 898 N N . PHE A 1 112 ? 14.398 -10.211 -0.133 1 94.94 112 PHE A N 1
ATOM 899 C CA . PHE A 1 112 ? 13.875 -9.07 0.607 1 94.94 112 PHE A CA 1
ATOM 900 C C . PHE A 1 112 ? 12.773 -8.367 -0.18 1 94.94 112 PHE A C 1
ATOM 902 O O . PHE A 1 112 ? 12.961 -8.023 -1.35 1 94.94 112 PHE A O 1
ATOM 909 N N . ILE A 1 113 ? 11.688 -8.211 0.492 1 96.19 113 ILE A N 1
ATOM 910 C CA . ILE A 1 113 ? 10.602 -7.434 -0.093 1 96.19 113 ILE A CA 1
ATOM 911 C C . ILE A 1 113 ? 10.625 -6.012 0.472 1 96.19 113 ILE A C 1
ATOM 913 O O . ILE A 1 113 ? 10.641 -5.824 1.69 1 96.19 113 ILE A O 1
ATOM 917 N N . GLY A 1 114 ? 10.719 -5.094 -0.393 1 96.88 114 GLY A N 1
ATOM 918 C CA . GLY A 1 114 ? 10.648 -3.689 -0.017 1 96.88 114 GLY A CA 1
ATOM 919 C C . GLY A 1 114 ? 9.352 -3.021 -0.447 1 96.88 114 GLY A C 1
ATOM 920 O O . GLY A 1 114 ? 8.953 -3.121 -1.608 1 96.88 114 GLY A O 1
ATOM 921 N N . ILE A 1 115 ? 8.703 -2.4 0.49 1 97.5 115 ILE A N 1
ATOM 922 C CA . ILE A 1 115 ? 7.523 -1.587 0.203 1 97.5 115 ILE A CA 1
ATOM 923 C C . ILE A 1 115 ? 7.863 -0.108 0.374 1 97.5 115 ILE A C 1
ATOM 925 O O . ILE A 1 115 ? 8.312 0.313 1.444 1 97.5 115 ILE A O 1
ATOM 929 N N . GLN A 1 116 ? 7.684 0.622 -0.668 1 97.25 116 GLN A N 1
ATOM 930 C CA . GLN A 1 116 ? 7.965 2.053 -0.649 1 97.25 116 GLN A CA 1
ATOM 931 C C . GLN A 1 116 ? 6.676 2.869 -0.645 1 97.25 116 GLN A C 1
ATOM 933 O O . GLN A 1 116 ? 5.867 2.766 -1.569 1 97.25 116 GLN A O 1
ATOM 938 N N . LYS A 1 117 ? 6.527 3.662 0.309 1 96.06 117 LYS A N 1
ATOM 939 C CA . LYS A 1 117 ? 5.359 4.527 0.44 1 96.06 117 LYS A CA 1
ATOM 940 C C . LYS A 1 11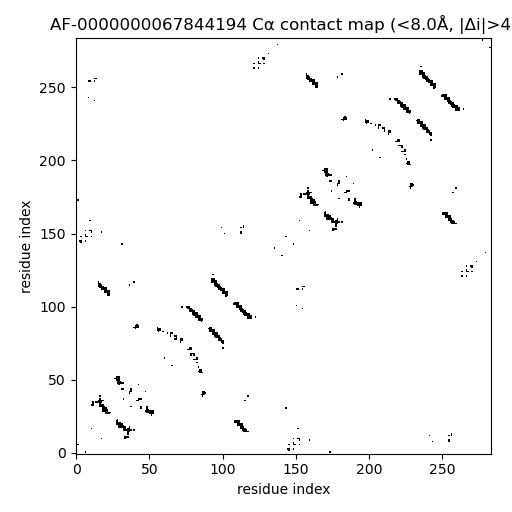7 ? 5.766 6 0.475 1 96.06 117 LYS A C 1
ATOM 942 O O . LYS A 1 117 ? 6.586 6.402 1.302 1 96.06 117 LYS A O 1
ATOM 947 N N . ASP A 1 118 ? 5.137 6.785 -0.439 1 96.56 118 ASP A N 1
ATOM 948 C CA . ASP A 1 118 ? 5.375 8.227 -0.42 1 96.56 118 ASP A CA 1
ATOM 949 C C . ASP A 1 118 ? 4.574 8.898 0.689 1 96.56 118 ASP A C 1
ATOM 951 O O . ASP A 1 118 ? 3.354 9.031 0.588 1 96.56 118 ASP A O 1
ATOM 955 N N . VAL A 1 119 ? 5.32 9.344 1.732 1 95.75 119 VAL A N 1
ATOM 956 C CA . VAL A 1 119 ? 4.629 9.984 2.848 1 95.75 119 VAL A CA 1
ATOM 957 C C . VAL A 1 119 ? 4.984 11.469 2.889 1 95.75 119 VAL A C 1
ATOM 959 O O . VAL A 1 119 ? 4.965 12.094 3.955 1 95.75 119 VAL A O 1
ATOM 962 N N . SER A 1 120 ? 5.316 12.016 1.747 1 96.06 120 SER A N 1
ATOM 963 C CA . SER A 1 120 ? 5.727 13.414 1.67 1 96.06 120 SER A CA 1
ATOM 964 C C . SER A 1 120 ? 4.617 14.344 2.162 1 96.06 120 SER A C 1
ATOM 966 O O . SER A 1 120 ? 4.875 15.258 2.947 1 96.06 120 SER A O 1
ATOM 968 N N . ARG A 1 121 ? 3.441 14.07 1.665 1 92.94 121 ARG A N 1
ATOM 969 C CA . ARG A 1 121 ? 2.318 14.93 2.041 1 92.94 121 ARG A CA 1
ATOM 970 C C . ARG A 1 121 ? 2.098 14.906 3.551 1 92.94 121 ARG A C 1
ATOM 972 O O . ARG A 1 121 ? 1.868 15.953 4.164 1 92.94 121 ARG A O 1
ATOM 979 N N . GLN A 1 122 ? 2.17 13.789 4.117 1 93.25 122 GLN A N 1
ATOM 980 C CA . GLN A 1 122 ? 2.012 13.656 5.562 1 93.25 122 GLN A CA 1
ATOM 981 C C . GLN A 1 122 ? 3.1 14.43 6.305 1 93.25 122 GLN A C 1
ATOM 983 O O . GLN A 1 122 ? 2.812 15.156 7.258 1 93.25 122 GLN A O 1
ATOM 988 N N . VAL A 1 123 ? 4.281 14.219 5.91 1 94.31 123 VAL A N 1
ATOM 989 C CA . VAL A 1 123 ? 5.418 14.875 6.547 1 94.31 123 VAL A CA 1
ATOM 990 C C . VAL A 1 123 ? 5.277 16.391 6.418 1 94.31 123 VAL A C 1
ATOM 992 O O . VAL A 1 123 ? 5.512 17.125 7.379 1 94.31 123 VAL A O 1
ATOM 995 N N . GLU A 1 124 ? 4.871 16.797 5.254 1 93.69 124 GLU A N 1
ATOM 996 C CA . GLU A 1 124 ? 4.676 18.219 5.016 1 93.69 124 GLU A CA 1
ATOM 997 C C . GLU A 1 124 ? 3.576 18.797 5.91 1 93.69 124 GLU A C 1
ATOM 999 O O . GLU A 1 124 ? 3.738 19.859 6.5 1 93.69 124 GLU A O 1
ATOM 1004 N N . LEU A 1 125 ? 2.514 18.094 6.016 1 92.62 125 LEU A N 1
ATOM 1005 C CA . LEU A 1 125 ? 1.405 18.516 6.859 1 92.62 125 LEU A CA 1
ATOM 1006 C C . LEU A 1 125 ? 1.832 18.594 8.32 1 92.62 125 LEU A C 1
ATOM 1008 O O . LEU A 1 125 ? 1.504 19.562 9.016 1 92.62 125 LEU A O 1
ATOM 1012 N N . GLU A 1 126 ? 2.549 17.656 8.734 1 93.06 126 GLU A N 1
ATO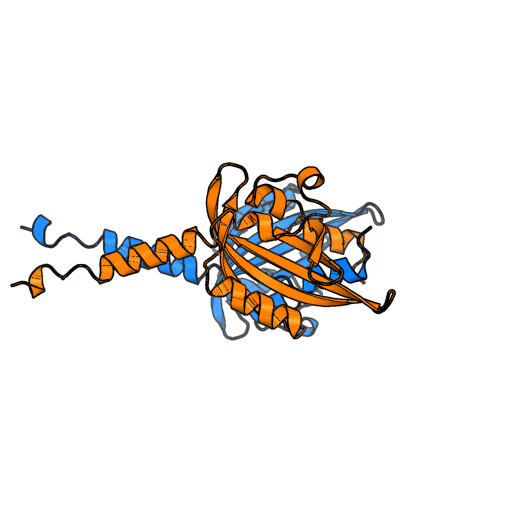M 1013 C CA . GLU A 1 126 ? 3.023 17.625 10.117 1 93.06 126 GLU A CA 1
ATOM 1014 C C . GLU A 1 126 ? 3.988 18.781 10.391 1 93.06 126 GLU A C 1
ATOM 1016 O O . GLU A 1 126 ? 3.941 19.391 11.453 1 93.06 126 GLU A O 1
ATOM 1021 N N . ARG A 1 127 ? 4.77 19 9.477 1 91.94 127 ARG A N 1
ATOM 1022 C CA . ARG A 1 127 ? 5.711 20.109 9.609 1 91.94 127 ARG A CA 1
ATOM 1023 C C . ARG A 1 127 ? 4.98 21.438 9.664 1 91.94 127 ARG A C 1
ATOM 1025 O O . ARG A 1 127 ? 5.289 22.297 10.5 1 91.94 127 ARG A O 1
ATOM 1032 N N . GLU A 1 128 ? 4.059 21.625 8.727 1 91.25 128 GLU A N 1
ATOM 1033 C CA . GLU A 1 128 ? 3.275 22.859 8.711 1 91.25 128 GLU A CA 1
ATOM 1034 C C . GLU A 1 128 ? 2.514 23.047 10.023 1 91.25 128 GLU A C 1
ATOM 1036 O O . GLU A 1 128 ? 2.455 24.156 10.555 1 91.25 128 GLU A O 1
ATOM 1041 N N . LEU A 1 129 ? 1.993 22.016 10.5 1 90.75 129 LEU A N 1
ATOM 1042 C CA . LEU A 1 129 ? 1.254 22.062 11.758 1 90.75 129 LEU A CA 1
ATOM 1043 C C . LEU A 1 129 ? 2.178 22.422 12.922 1 90.75 129 LEU A C 1
ATOM 1045 O O . LEU A 1 129 ? 1.828 23.25 13.766 1 90.75 129 LEU A O 1
ATOM 1049 N N . ALA A 1 130 ? 3.305 21.812 12.984 1 90.94 130 ALA A N 1
ATOM 1050 C CA . ALA A 1 130 ? 4.281 22.094 14.039 1 90.94 130 ALA A CA 1
ATOM 1051 C C . ALA A 1 130 ? 4.73 23.547 14 1 90.94 130 ALA A C 1
ATOM 1053 O O . ALA A 1 130 ? 4.879 24.188 15.039 1 90.94 130 ALA A O 1
ATOM 1054 N N . GLU A 1 131 ? 4.883 24.062 12.805 1 90.12 131 GLU A N 1
ATOM 1055 C CA . GLU A 1 131 ? 5.289 25.453 12.641 1 90.12 131 GLU A CA 1
ATOM 1056 C C . GLU A 1 131 ? 4.195 26.406 13.109 1 90.12 131 GLU A C 1
ATOM 1058 O O . GLU A 1 131 ? 4.48 27.406 13.766 1 90.12 131 GLU A O 1
ATOM 1063 N N . LEU A 1 132 ? 3.041 26.094 12.797 1 86.56 132 LEU A N 1
ATOM 1064 C CA . LEU A 1 132 ? 1.92 26.938 13.195 1 86.56 132 LEU A CA 1
ATOM 1065 C C . LEU A 1 132 ? 1.699 26.891 14.703 1 86.56 132 LEU A C 1
ATOM 1067 O O . LEU A 1 132 ? 1.345 27.891 15.32 1 86.56 132 LEU A O 1
ATOM 1071 N N . ARG A 1 133 ? 1.997 25.766 15.258 1 86.38 133 ARG A N 1
ATOM 1072 C CA . ARG A 1 133 ? 1.821 25.609 16.703 1 86.38 133 ARG A CA 1
ATOM 1073 C C . ARG A 1 133 ? 2.961 26.266 17.469 1 86.38 133 ARG A C 1
ATOM 1075 O O . ARG A 1 133 ? 2.783 26.672 18.609 1 86.38 133 ARG A O 1
ATOM 1082 N N . ALA A 1 134 ? 4.105 26.375 16.938 1 83.88 134 ALA A N 1
ATOM 1083 C CA . ALA A 1 134 ? 5.262 26.984 17.578 1 83.88 134 ALA A CA 1
ATOM 1084 C C . ALA A 1 134 ? 5.188 28.516 17.5 1 83.88 134 ALA A C 1
ATOM 1086 O O . ALA A 1 134 ? 5.898 29.219 18.219 1 83.88 134 ALA A O 1
ATOM 1087 N N . ARG A 1 135 ? 4.461 29.047 16.625 1 72.88 135 ARG A N 1
ATOM 1088 C CA . ARG A 1 135 ? 4.328 30.484 16.531 1 72.88 135 ARG A CA 1
ATOM 1089 C C . ARG A 1 135 ? 3.699 31.078 17.781 1 72.88 135 ARG A C 1
ATOM 1091 O O . ARG A 1 135 ? 2.65 30.609 18.234 1 72.88 135 ARG A O 1
ATOM 1098 N N . PRO A 1 136 ? 4.555 31.859 18.531 1 63.28 136 PRO A N 1
ATOM 1099 C CA . PRO A 1 136 ? 4.066 32.531 19.75 1 63.28 136 PRO A CA 1
ATOM 1100 C C . PRO A 1 136 ? 2.707 33.188 19.562 1 63.28 136 PRO A C 1
ATOM 1102 O O . PRO A 1 136 ? 2.408 33.688 18.469 1 63.28 136 PRO A O 1
ATOM 1105 N N . LYS A 1 137 ? 1.63 32.75 20.297 1 57.78 137 LYS A N 1
ATOM 1106 C CA . LYS A 1 137 ? 0.357 33.469 20.281 1 57.78 137 LYS A CA 1
ATOM 1107 C C . LYS A 1 137 ? 0.568 34.969 20.453 1 57.78 137 LYS A C 1
ATOM 1109 O O . LYS A 1 137 ? 1.483 35.375 21.156 1 57.78 137 LYS A O 1
ATOM 1114 N N . PRO A 1 138 ? 0.082 35.75 19.578 1 53.19 138 PRO A N 1
ATOM 1115 C CA . PRO A 1 138 ? 0.229 37.188 19.812 1 53.19 138 PRO A CA 1
ATOM 1116 C C . PRO A 1 138 ? 0.022 37.594 21.281 1 53.19 138 PRO A C 1
ATOM 1118 O O . PRO A 1 138 ? 0.673 38.5 21.781 1 53.19 138 PRO A O 1
ATOM 1121 N N . ASP A 1 139 ? -0.867 36.875 21.938 1 51.31 139 ASP A N 1
ATOM 1122 C CA . ASP A 1 139 ? -1.115 37.375 23.281 1 51.31 139 ASP A CA 1
ATOM 1123 C C . ASP A 1 139 ? 0.017 37 24.234 1 51.31 139 ASP A C 1
ATOM 1125 O O . ASP A 1 139 ? 0.073 37.469 25.359 1 51.31 139 ASP A O 1
ATOM 1129 N N . GLU A 1 140 ? 0.807 36.031 24 1 52.56 140 GLU A N 1
ATOM 1130 C CA . GLU A 1 140 ? 1.787 35.719 25.031 1 52.56 140 GLU A CA 1
ATOM 1131 C C . GLU A 1 140 ? 2.998 36.656 24.938 1 52.56 140 GLU A C 1
ATOM 1133 O O . GLU A 1 140 ? 3.887 36.594 25.797 1 52.56 140 GLU A O 1
ATOM 1138 N N . ARG A 1 141 ? 3.346 37.25 23.922 1 49.97 141 ARG A N 1
ATOM 1139 C CA . ARG A 1 141 ? 4.352 38.312 24.047 1 49.97 141 ARG A CA 1
ATOM 1140 C C . ARG A 1 141 ? 3.746 39.562 24.656 1 49.97 141 ARG A C 1
ATOM 1142 O O . ARG A 1 141 ? 4.449 40.562 24.859 1 49.97 141 ARG A O 1
ATOM 1149 N N . ALA A 1 142 ? 2.432 39.656 24.922 1 43.16 142 ALA A N 1
ATOM 1150 C CA . ALA A 1 142 ? 2.133 40.812 25.734 1 43.16 142 ALA A CA 1
ATOM 1151 C C . ALA A 1 142 ? 2.301 40.5 27.219 1 43.16 142 ALA A C 1
ATOM 1153 O O . ALA A 1 142 ? 1.95 39.406 27.672 1 43.16 142 ALA A O 1
ATOM 1154 N N . MET B 1 1 ? 11.727 -14.977 -13.195 1 61.28 1 MET B N 1
ATOM 1155 C CA . MET B 1 1 ? 10.266 -15.008 -13.117 1 61.28 1 MET B CA 1
ATOM 1156 C C . MET B 1 1 ? 9.797 -15.102 -11.672 1 61.28 1 MET B C 1
ATOM 1158 O O . MET B 1 1 ? 10.367 -15.852 -10.875 1 61.28 1 MET B O 1
ATOM 1162 N N . ILE B 1 2 ? 9.102 -14.125 -11.234 1 79.44 2 ILE B N 1
ATOM 1163 C CA . ILE B 1 2 ? 8.594 -14.133 -9.867 1 79.44 2 ILE B CA 1
ATOM 1164 C C . ILE B 1 2 ? 7.562 -15.242 -9.711 1 79.44 2 ILE B C 1
ATOM 1166 O O . ILE B 1 2 ? 6.641 -15.367 -10.516 1 79.44 2 ILE B O 1
ATOM 1170 N N . ASN B 1 3 ? 7.883 -16.125 -8.797 1 85.94 3 ASN B N 1
ATOM 1171 C CA . ASN B 1 3 ? 6.953 -17.234 -8.617 1 85.94 3 ASN B CA 1
ATOM 1172 C C . ASN B 1 3 ? 5.797 -16.859 -7.695 1 85.94 3 ASN B C 1
ATOM 1174 O O . ASN B 1 3 ? 5.766 -15.75 -7.152 1 85.94 3 ASN B O 1
ATOM 1178 N N . ALA B 1 4 ? 4.871 -17.844 -7.594 1 88.69 4 ALA B N 1
ATOM 1179 C CA . ALA B 1 4 ? 3.635 -17.578 -6.855 1 88.69 4 ALA B CA 1
ATOM 1180 C C . ALA B 1 4 ? 3.916 -17.344 -5.379 1 88.69 4 ALA B C 1
ATOM 1182 O O . ALA B 1 4 ? 3.227 -16.547 -4.727 1 88.69 4 ALA B O 1
ATOM 1183 N N . GLN B 1 5 ? 4.926 -17.938 -4.883 1 89.25 5 GLN B N 1
ATOM 1184 C CA . GLN B 1 5 ? 5.281 -17.781 -3.477 1 89.25 5 GLN B CA 1
ATOM 1185 C C . GLN B 1 5 ? 5.742 -16.359 -3.186 1 89.25 5 GLN B C 1
ATOM 1187 O O . GLN B 1 5 ? 5.344 -15.766 -2.182 1 89.25 5 GLN B O 1
ATOM 1192 N N . LEU B 1 6 ? 6.578 -15.859 -4.027 1 90.88 6 LEU B N 1
ATOM 1193 C CA . LEU B 1 6 ? 7.066 -14.5 -3.867 1 90.88 6 LEU B CA 1
ATOM 1194 C C . LEU B 1 6 ? 5.938 -13.492 -4.051 1 90.88 6 LEU B C 1
ATOM 1196 O O . LEU B 1 6 ? 5.863 -12.492 -3.328 1 90.88 6 LEU B O 1
ATOM 1200 N N . LEU B 1 7 ? 5.062 -13.773 -4.992 1 93.44 7 LEU B N 1
ATOM 1201 C CA . LEU B 1 7 ? 3.902 -12.914 -5.191 1 93.44 7 LEU B CA 1
ATOM 1202 C C . LEU B 1 7 ? 3.043 -12.859 -3.934 1 93.44 7 LEU B C 1
ATOM 1204 O O . LEU B 1 7 ? 2.641 -11.781 -3.496 1 93.44 7 LEU B O 1
ATOM 1208 N N . GLN B 1 8 ? 2.842 -14.008 -3.387 1 94 8 GLN B N 1
ATOM 1209 C CA . GLN B 1 8 ? 2.078 -14.086 -2.145 1 94 8 GLN B CA 1
ATOM 1210 C C . GLN B 1 8 ? 2.768 -13.305 -1.027 1 94 8 GLN B C 1
ATOM 1212 O O . GLN B 1 8 ? 2.109 -12.594 -0.263 1 94 8 GLN B O 1
ATOM 1217 N N . SER B 1 9 ? 4.02 -13.414 -0.958 1 94 9 SER B N 1
ATOM 1218 C CA . SER B 1 9 ? 4.781 -12.734 0.082 1 94 9 SER B CA 1
ATOM 1219 C C . SER B 1 9 ? 4.688 -11.219 -0.075 1 94 9 SER B C 1
ATOM 1221 O O . SER B 1 9 ? 4.656 -10.484 0.917 1 94 9 SER B O 1
ATOM 1223 N N . MET B 1 10 ? 4.648 -10.742 -1.301 1 95.81 10 MET B N 1
ATOM 1224 C CA . MET B 1 10 ? 4.492 -9.312 -1.556 1 95.81 10 MET B CA 1
ATOM 1225 C C . MET B 1 10 ? 3.139 -8.82 -1.055 1 95.81 10 MET B C 1
ATOM 1227 O O . MET B 1 10 ? 3.051 -7.75 -0.443 1 95.81 10 MET B O 1
ATOM 1231 N N . VAL B 1 11 ? 2.123 -9.586 -1.287 1 96.19 11 VAL B N 1
ATOM 1232 C CA . VAL B 1 11 ? 0.773 -9.258 -0.843 1 96.19 11 VAL B CA 1
ATOM 1233 C C . VAL B 1 11 ? 0.715 -9.258 0.683 1 96.19 11 VAL B C 1
ATOM 1235 O O . VAL B 1 11 ? 0.143 -8.352 1.291 1 96.19 11 VAL B O 1
ATOM 1238 N N . ASP B 1 12 ? 1.426 -10.188 1.271 1 94.44 12 ASP B N 1
ATOM 1239 C CA . ASP B 1 12 ? 1.44 -10.32 2.725 1 94.44 12 ASP B CA 1
ATOM 1240 C C . ASP B 1 12 ? 2.201 -9.164 3.375 1 94.44 12 ASP B C 1
ATOM 1242 O O . ASP B 1 12 ? 1.863 -8.734 4.48 1 94.44 12 ASP B O 1
ATOM 1246 N N . ALA B 1 13 ? 3.178 -8.719 2.719 1 94.31 13 ALA B N 1
ATOM 1247 C CA . ALA B 1 13 ? 4.043 -7.684 3.273 1 94.31 13 ALA B CA 1
ATOM 1248 C C . ALA B 1 13 ? 3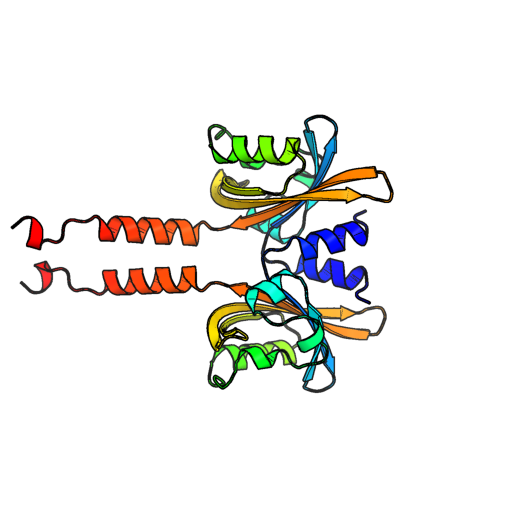.412 -6.301 3.121 1 94.31 13 ALA B C 1
ATOM 1250 O O . ALA B 1 13 ? 3.859 -5.336 3.744 1 94.31 13 ALA B O 1
ATOM 1251 N N . SER B 1 14 ? 2.324 -6.211 2.291 1 95.25 14 SER B N 1
ATOM 1252 C CA . SER B 1 14 ? 1.691 -4.922 2.035 1 95.25 14 SER B CA 1
ATOM 1253 C C . SER B 1 14 ? 1.14 -4.312 3.318 1 95.25 14 SER B C 1
ATOM 1255 O O . SER B 1 14 ? 0.604 -5.023 4.172 1 95.25 14 SER B O 1
ATOM 1257 N N . ASN B 1 15 ? 1.282 -3.004 3.389 1 91.88 15 ASN B N 1
ATOM 1258 C CA . ASN B 1 15 ? 0.735 -2.293 4.539 1 91.88 15 ASN B CA 1
ATOM 1259 C C . ASN B 1 15 ? -0.754 -2.01 4.367 1 91.88 15 ASN B C 1
ATOM 1261 O O . ASN B 1 15 ? -1.464 -1.778 5.348 1 91.88 15 ASN B O 1
ATOM 1265 N N . ASP B 1 16 ? -1.189 -2.01 3.154 1 96.38 16 ASP B N 1
ATOM 1266 C CA . ASP B 1 16 ? -2.588 -1.732 2.846 1 96.38 16 ASP B CA 1
ATOM 1267 C C . ASP B 1 16 ? -3.416 -3.016 2.844 1 96.38 16 ASP B C 1
ATOM 1269 O O . ASP B 1 16 ? -2.9 -4.094 2.539 1 96.38 16 ASP B O 1
ATOM 1273 N N . GLY B 1 17 ? -4.66 -2.814 3.301 1 97.06 17 GLY B N 1
ATOM 1274 C CA . GLY B 1 17 ? -5.562 -3.943 3.143 1 97.06 17 GLY B CA 1
ATOM 1275 C C . GLY B 1 17 ? -5.844 -4.281 1.689 1 97.06 17 GLY B C 1
ATOM 1276 O O . GLY B 1 17 ? -6.094 -3.387 0.878 1 97.06 17 GLY B O 1
ATOM 1277 N N . ILE B 1 18 ? -5.766 -5.527 1.403 1 97.44 18 ILE B N 1
ATOM 1278 C CA . ILE B 1 18 ? -6.055 -5.996 0.051 1 97.44 18 ILE B CA 1
ATOM 1279 C C . ILE B 1 18 ? -7.168 -7.043 0.093 1 97.44 18 ILE B C 1
ATOM 1281 O O . ILE B 1 18 ? -7.105 -7.992 0.875 1 97.44 18 ILE B O 1
ATOM 1285 N N . VAL B 1 19 ? -8.164 -6.887 -0.758 1 96.62 19 VAL B N 1
ATOM 1286 C CA . VAL B 1 19 ? -9.258 -7.844 -0.851 1 96.62 19 VAL B CA 1
ATOM 1287 C C . VAL B 1 19 ? -9.539 -8.172 -2.316 1 96.62 19 VAL B C 1
ATOM 1289 O O . VAL B 1 19 ? -9.242 -7.371 -3.205 1 96.62 19 VAL B O 1
ATOM 1292 N N . VAL B 1 20 ? -10.016 -9.328 -2.533 1 95.88 20 VAL B N 1
ATOM 1293 C CA . VAL B 1 20 ? -10.516 -9.742 -3.84 1 95.88 20 VAL B CA 1
ATOM 1294 C C . VAL B 1 20 ? -11.977 -10.18 -3.721 1 95.88 20 VAL B C 1
ATOM 1296 O O . VAL B 1 20 ? -12.328 -10.953 -2.826 1 95.88 20 VAL B O 1
ATOM 1299 N N . ALA B 1 21 ? -12.75 -9.641 -4.578 1 94.44 21 ALA B N 1
ATOM 1300 C CA . ALA B 1 21 ? -14.164 -10.016 -4.617 1 94.44 21 ALA B CA 1
ATOM 1301 C C . ALA B 1 21 ? -14.562 -10.5 -6.008 1 94.44 21 ALA B C 1
ATOM 1303 O O . ALA B 1 21 ? -14.055 -10 -7.016 1 94.44 21 ALA B O 1
ATOM 1304 N N . GLU B 1 22 ? -15.406 -11.445 -5.98 1 90.94 22 GLU B N 1
ATOM 1305 C CA . GLU B 1 22 ? -15.992 -11.938 -7.223 1 90.94 22 GLU B CA 1
ATOM 1306 C C . GLU B 1 22 ? -17.375 -11.328 -7.465 1 90.94 22 GLU B C 1
ATOM 1308 O O . GLU B 1 22 ? -18.172 -11.188 -6.535 1 90.94 22 GLU B O 1
ATOM 1313 N N . LYS B 1 23 ? -17.484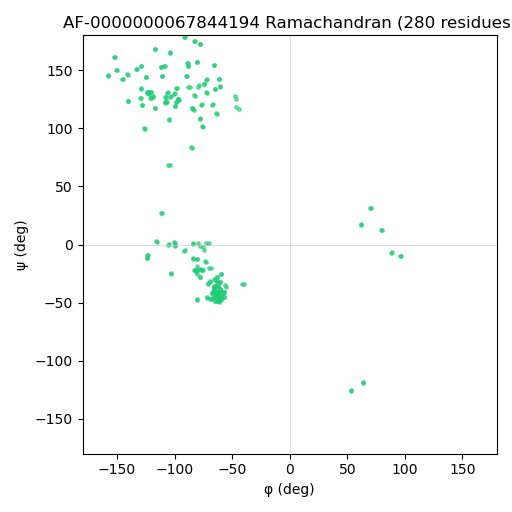 -10.93 -8.688 1 86.25 23 LYS B N 1
ATOM 1314 C CA . LYS B 1 23 ? -18.781 -10.383 -9.039 1 86.25 23 LYS B CA 1
ATOM 1315 C C . LYS B 1 23 ? -19.812 -11.492 -9.219 1 86.25 23 LYS B C 1
ATOM 1317 O O . LYS B 1 23 ? -19.594 -12.445 -9.969 1 86.25 23 LYS B O 1
ATOM 1322 N N . GLU B 1 24 ? -20.828 -11.445 -8.461 1 81.88 24 GLU B N 1
ATOM 1323 C CA . GLU B 1 24 ? -21.969 -12.336 -8.602 1 81.88 24 GLU B CA 1
ATOM 1324 C C . GLU B 1 24 ? -23.281 -11.547 -8.695 1 81.88 24 GLU B C 1
ATOM 1326 O O . GLU B 1 24 ? -23.859 -11.188 -7.676 1 81.88 24 GLU B O 1
ATOM 1331 N N . GLY B 1 25 ? -23.75 -11.398 -9.945 1 78.69 25 GLY B N 1
ATOM 1332 C CA . GLY B 1 25 ? -24.906 -10.531 -10.109 1 78.69 25 GLY B CA 1
ATOM 1333 C C . GLY B 1 25 ? -24.625 -9.086 -9.727 1 78.69 25 GLY B C 1
ATOM 1334 O O . GLY B 1 25 ? -23.688 -8.477 -10.242 1 78.69 25 GLY B O 1
ATOM 1335 N N . ASP B 1 26 ? -25.391 -8.578 -8.688 1 77.19 26 ASP B N 1
ATOM 1336 C CA . ASP B 1 26 ? -25.234 -7.195 -8.234 1 77.19 26 ASP B CA 1
ATOM 1337 C C . ASP B 1 26 ? -24.359 -7.129 -6.98 1 77.19 26 ASP B C 1
ATOM 1339 O O . ASP B 1 26 ? -24.031 -6.043 -6.512 1 77.19 26 ASP B O 1
ATOM 1343 N N . ASP B 1 27 ? -23.969 -8.367 -6.598 1 79.5 27 ASP B N 1
ATOM 1344 C CA . ASP B 1 27 ? -23.188 -8.414 -5.367 1 79.5 27 ASP B CA 1
ATOM 1345 C C . ASP B 1 27 ? -21.734 -8.758 -5.648 1 79.5 27 ASP B C 1
ATOM 1347 O O . ASP B 1 27 ? -21.406 -9.258 -6.727 1 79.5 27 ASP B O 1
ATOM 1351 N N . THR B 1 28 ? -21 -8.312 -4.785 1 85.94 28 THR B N 1
ATOM 1352 C CA . THR B 1 28 ? -19.594 -8.688 -4.82 1 85.94 28 THR B CA 1
ATOM 1353 C C . THR B 1 28 ? -19.203 -9.469 -3.57 1 85.94 28 THR B C 1
ATOM 1355 O O . THR B 1 28 ? -19.297 -8.953 -2.455 1 85.94 28 THR B O 1
ATOM 1358 N N . ILE B 1 29 ? -18.812 -10.672 -3.854 1 89.94 29 ILE B N 1
ATOM 1359 C CA . ILE B 1 29 ? -18.531 -11.586 -2.752 1 89.94 29 ILE B CA 1
ATOM 1360 C C . ILE B 1 29 ? -17.031 -11.656 -2.51 1 89.94 29 ILE B C 1
ATOM 1362 O O . ILE B 1 29 ? -16.25 -11.914 -3.436 1 89.94 29 ILE B O 1
ATOM 1366 N N . LEU B 1 30 ? -16.641 -11.492 -1.238 1 94.38 30 LEU B N 1
ATOM 1367 C CA . LEU B 1 30 ? -15.227 -11.539 -0.865 1 94.38 30 LEU B CA 1
ATOM 1368 C C . LEU B 1 30 ? -14.688 -12.961 -0.935 1 94.38 30 LEU B C 1
ATOM 1370 O O . LEU B 1 30 ? -15.281 -13.883 -0.371 1 94.38 30 LEU B O 1
ATOM 1374 N N . ILE B 1 31 ? -13.586 -13.102 -1.578 1 93.31 31 ILE B N 1
ATOM 1375 C CA . ILE B 1 31 ? -13.031 -14.445 -1.677 1 93.31 31 ILE B CA 1
ATOM 1376 C C . ILE B 1 31 ? -11.609 -14.461 -1.113 1 93.31 31 ILE B C 1
ATOM 1378 O O . ILE B 1 31 ? -11.031 -15.531 -0.898 1 93.31 31 ILE B O 1
ATOM 1382 N N . TYR B 1 32 ? -11.125 -13.273 -0.836 1 95.25 32 TYR B N 1
ATOM 1383 C CA . TYR B 1 32 ? -9.781 -13.195 -0.279 1 95.25 32 TYR B CA 1
ATOM 1384 C C . TYR B 1 32 ? -9.586 -11.883 0.477 1 95.25 32 TYR B C 1
ATOM 1386 O O . TYR B 1 32 ? -10.125 -10.844 0.084 1 95.25 32 TYR B O 1
ATOM 1394 N N . VAL B 1 33 ? -8.805 -11.969 1.537 1 96.06 33 VAL B N 1
ATOM 1395 C CA . VAL B 1 33 ? -8.328 -10.805 2.273 1 96.06 33 VAL B CA 1
ATOM 1396 C C . VAL B 1 33 ? -6.914 -11.07 2.797 1 96.06 33 VAL B C 1
ATOM 1398 O O . VAL B 1 33 ? -6.594 -12.195 3.193 1 96.06 33 VAL B O 1
ATOM 1401 N N . ASN B 1 34 ? -6.09 -10.055 2.771 1 96.19 34 ASN B N 1
ATOM 1402 C CA . ASN B 1 34 ? -4.758 -10.258 3.334 1 96.19 34 ASN B CA 1
ATOM 1403 C C . ASN B 1 34 ? -4.715 -9.883 4.812 1 96.19 34 ASN B C 1
ATOM 1405 O O . ASN B 1 34 ? -5.719 -9.453 5.383 1 96.19 34 ASN B O 1
ATOM 1409 N N . ALA B 1 35 ? -3.537 -10.062 5.414 1 94.88 35 ALA B N 1
ATOM 1410 C CA . ALA B 1 35 ? -3.361 -9.82 6.848 1 94.88 35 ALA B CA 1
ATOM 1411 C C . ALA B 1 35 ? -3.541 -8.344 7.18 1 94.88 35 ALA B C 1
ATOM 1413 O O . ALA B 1 35 ? -4.102 -8 8.227 1 94.88 35 ALA B O 1
ATOM 1414 N N . ALA B 1 36 ? -3.107 -7.488 6.324 1 96.56 36 ALA B N 1
ATOM 1415 C CA . ALA B 1 36 ? -3.217 -6.055 6.566 1 96.56 36 ALA B CA 1
ATOM 1416 C C . ALA B 1 36 ? -4.68 -5.625 6.672 1 96.56 36 ALA B C 1
ATOM 1418 O O . ALA B 1 36 ? -5.016 -4.73 7.449 1 96.56 36 ALA B O 1
ATOM 1419 N N . PHE B 1 37 ? -5.539 -6.215 5.914 1 97.12 37 PHE B N 1
ATOM 1420 C CA . PHE B 1 37 ? -6.965 -5.926 5.988 1 97.12 37 PHE B CA 1
ATOM 1421 C C . PHE B 1 37 ? -7.52 -6.285 7.363 1 97.12 37 PHE B C 1
ATOM 1423 O O . PHE B 1 37 ? -8.258 -5.504 7.965 1 97.12 37 PHE B O 1
ATOM 1430 N N . GLU B 1 38 ? -7.121 -7.434 7.812 1 97.31 38 GLU B N 1
ATOM 1431 C CA . GLU B 1 38 ? -7.582 -7.879 9.125 1 97.31 38 GLU B CA 1
ATOM 1432 C C . GLU B 1 38 ? -7.113 -6.934 10.227 1 97.31 38 GLU B C 1
ATOM 1434 O O . GLU B 1 38 ? -7.887 -6.59 11.125 1 97.31 38 GLU B O 1
ATOM 1439 N N . TYR B 1 39 ? -5.949 -6.57 10.117 1 96.06 39 TYR B N 1
ATOM 1440 C CA . TYR B 1 39 ? -5.391 -5.652 11.109 1 96.06 39 TYR B CA 1
ATOM 1441 C C . TYR B 1 39 ? -6.094 -4.301 11.055 1 96.06 39 TYR B C 1
ATOM 1443 O O . TYR B 1 39 ? -6.441 -3.736 12.094 1 96.06 39 TYR B O 1
ATOM 1451 N N . LEU B 1 40 ? -6.363 -3.814 9.898 1 96.62 40 LEU B N 1
ATOM 1452 C CA . LEU B 1 40 ? -6.965 -2.506 9.672 1 96.62 40 LEU B CA 1
ATOM 1453 C C . LEU B 1 40 ? -8.398 -2.471 10.195 1 96.62 40 LEU B C 1
ATOM 1455 O O . LEU B 1 40 ? -8.82 -1.486 10.812 1 96.62 40 LEU B O 1
ATOM 1459 N N . THR B 1 41 ? -9.133 -3.504 9.992 1 96.31 41 THR B N 1
ATOM 1460 C CA . THR B 1 41 ? -10.57 -3.451 10.219 1 96.31 41 THR B CA 1
ATOM 1461 C C . THR B 1 41 ? -10.938 -4.148 11.531 1 96.31 41 THR B C 1
ATOM 1463 O O . THR B 1 41 ? -11.984 -3.879 12.109 1 96.31 41 THR B O 1
ATOM 1466 N N . GLY B 1 42 ? -10.008 -5.121 11.953 1 96.81 42 GLY B N 1
ATOM 1467 C CA . GLY B 1 42 ? -10.289 -5.91 13.141 1 96.81 42 GLY B CA 1
ATOM 1468 C C . GLY B 1 42 ? -11.086 -7.164 12.852 1 96.81 42 GLY B C 1
ATOM 1469 O O . GLY B 1 42 ? -11.312 -7.984 13.742 1 96.81 42 GLY B O 1
ATOM 1470 N N . TYR B 1 43 ? -11.578 -7.371 11.648 1 96.19 43 TYR B N 1
ATOM 1471 C CA . TYR B 1 43 ? -12.312 -8.562 11.242 1 96.19 43 TYR B CA 1
ATOM 1472 C C . TYR B 1 43 ? -11.367 -9.656 10.766 1 96.19 43 TYR B C 1
ATOM 1474 O O . TYR B 1 43 ? -10.422 -9.383 10.023 1 96.19 43 TYR B O 1
ATOM 1482 N N . SER B 1 44 ? -11.609 -10.836 11.203 1 95.75 44 SER B N 1
ATOM 1483 C CA . SER B 1 44 ? -10.836 -11.961 10.688 1 95.75 44 SER B CA 1
ATOM 1484 C C . SER B 1 44 ? -11.367 -12.43 9.336 1 95.75 44 SER B C 1
ATOM 1486 O O . SER B 1 44 ? -12.531 -12.211 9.016 1 95.75 44 SER B O 1
ATOM 1488 N N . ARG B 1 45 ? -10.477 -13.062 8.633 1 93.31 45 ARG B N 1
ATOM 1489 C CA . ARG B 1 45 ? -10.867 -13.586 7.324 1 93.31 45 ARG B CA 1
ATOM 1490 C C . ARG B 1 45 ? -12.062 -14.531 7.445 1 93.31 45 ARG B C 1
ATOM 1492 O O . ARG B 1 45 ? -12.984 -14.477 6.633 1 93.31 45 ARG B O 1
ATOM 1499 N N . ASP B 1 46 ? -12.109 -15.352 8.406 1 92.94 46 ASP B N 1
ATOM 1500 C CA . ASP B 1 46 ? -13.164 -16.344 8.594 1 92.94 46 ASP B CA 1
ATOM 1501 C C . ASP B 1 46 ? -14.516 -15.68 8.805 1 92.94 46 ASP B C 1
ATOM 1503 O O . ASP B 1 46 ? -15.555 -16.234 8.422 1 92.94 46 ASP B O 1
ATOM 1507 N N . GLU B 1 47 ? -14.516 -14.469 9.352 1 92.5 47 GLU B N 1
ATOM 1508 C CA . GLU B 1 47 ? -15.742 -13.75 9.672 1 92.5 47 GLU B CA 1
ATOM 1509 C C . GLU B 1 47 ? -16.328 -13.078 8.438 1 92.5 47 GLU B C 1
ATOM 1511 O O . GLU B 1 47 ? -17.531 -12.844 8.359 1 92.5 47 GLU B O 1
ATOM 1516 N N . ILE B 1 48 ? -15.422 -12.875 7.5 1 91.06 48 ILE B N 1
ATOM 1517 C CA . ILE B 1 48 ? -15.93 -11.922 6.523 1 91.06 48 ILE B CA 1
ATOM 1518 C C . ILE B 1 48 ? -15.883 -12.531 5.125 1 91.06 48 ILE B C 1
ATOM 1520 O O . ILE B 1 48 ? -16.469 -11.992 4.184 1 91.06 48 ILE B O 1
ATOM 1524 N N . LEU B 1 49 ? -15.25 -13.625 4.887 1 92.19 49 LEU B N 1
ATOM 1525 C CA . LEU B 1 49 ? -15.219 -14.258 3.576 1 92.19 49 LEU B CA 1
ATOM 1526 C C . LEU B 1 49 ? -16.625 -14.625 3.113 1 92.19 49 LEU B C 1
ATOM 1528 O O . LEU B 1 49 ? -17.453 -15.062 3.912 1 92.19 49 LEU B O 1
ATOM 1532 N N . TYR B 1 50 ? -16.922 -14.336 1.854 1 90.31 50 TYR B N 1
ATOM 1533 C CA . TYR B 1 50 ? -18.156 -14.648 1.166 1 90.31 50 TYR B CA 1
ATOM 1534 C C . TYR B 1 50 ? -19.25 -13.648 1.523 1 90.31 50 TYR B C 1
ATOM 1536 O O . TYR B 1 50 ? -20.438 -13.898 1.296 1 90.31 50 TYR B O 1
ATOM 1544 N N . GLN B 1 51 ? -18.828 -12.562 2.158 1 86.81 51 GLN B N 1
ATOM 1545 C CA . GLN B 1 51 ? -19.719 -11.438 2.414 1 86.81 51 GLN B CA 1
ATOM 1546 C C . GLN B 1 51 ? -19.438 -10.281 1.462 1 86.81 51 GLN B C 1
ATOM 1548 O O . GLN B 1 51 ? -18.406 -10.273 0.781 1 86.81 51 GLN B O 1
ATOM 1553 N N . ASP B 1 52 ? -20.453 -9.359 1.458 1 85.25 52 ASP B N 1
ATOM 1554 C CA . ASP B 1 52 ? -20.281 -8.109 0.732 1 85.25 52 ASP B CA 1
ATOM 1555 C C . ASP B 1 52 ? -19.422 -7.125 1.531 1 85.25 52 ASP B C 1
ATOM 1557 O O . ASP B 1 52 ? -19.594 -6.988 2.744 1 85.25 52 ASP B O 1
ATOM 1561 N N . CYS B 1 53 ? -18.531 -6.473 0.876 1 83.44 53 CYS B N 1
ATOM 1562 C CA . CYS B 1 53 ? -17.562 -5.59 1.537 1 83.44 53 CYS B CA 1
ATOM 1563 C C . CYS B 1 53 ? -18.25 -4.316 2.023 1 83.44 53 CYS B C 1
ATOM 1565 O O . CYS B 1 53 ? -17.641 -3.518 2.738 1 83.44 53 CYS B O 1
ATOM 1567 N N . ARG B 1 54 ? -19.516 -4.125 1.864 1 85.19 54 ARG B N 1
ATOM 1568 C CA . ARG B 1 54 ? -20.234 -2.92 2.268 1 85.19 54 ARG B CA 1
ATOM 1569 C C . ARG B 1 54 ? -20.531 -2.93 3.766 1 85.19 54 ARG B C 1
ATOM 1571 O O . ARG B 1 54 ? -21.016 -1.938 4.316 1 85.19 54 ARG B O 1
ATOM 1578 N N . PHE B 1 55 ? -20.078 -3.953 4.355 1 87.31 55 PHE B N 1
ATOM 1579 C CA . PHE B 1 55 ? -20.281 -4.055 5.797 1 87.31 55 PHE B CA 1
ATOM 1580 C C . PHE B 1 55 ? -19.438 -3.039 6.539 1 87.31 55 PHE B C 1
ATOM 1582 O O . PHE B 1 55 ? -19.734 -2.676 7.676 1 87.31 55 PHE B O 1
ATOM 1589 N N . LEU B 1 56 ? -18.406 -2.527 5.938 1 91.44 56 LEU B N 1
ATOM 1590 C CA . LEU B 1 56 ? -17.531 -1.543 6.562 1 91.44 56 LEU B CA 1
ATOM 1591 C C . LEU B 1 56 ? -18.203 -0.182 6.645 1 91.44 56 LEU B C 1
ATOM 1593 O O . LEU B 1 56 ? -17.75 0.706 7.367 1 91.44 56 LEU B O 1
ATOM 1597 N N . GLN B 1 57 ? -19.281 0.022 5.934 1 89.44 57 GLN B N 1
ATOM 1598 C CA . GLN B 1 57 ? -19.953 1.314 5.91 1 89.44 57 GLN B CA 1
ATOM 1599 C C . GLN B 1 57 ? -20.906 1.458 7.098 1 89.44 57 GLN B C 1
ATOM 1601 O O . GLN B 1 57 ? -21.359 2.564 7.41 1 89.44 57 GLN B O 1
ATOM 1606 N N . GLY B 1 58 ? -21.141 0.361 7.75 1 82.75 58 GLY B N 1
ATOM 1607 C CA . GLY B 1 58 ? -22.141 0.423 8.805 1 82.75 58 GLY B CA 1
ATOM 1608 C C . GLY B 1 58 ? -23.469 0.983 8.344 1 82.75 58 GLY B C 1
ATOM 1609 O O . GLY B 1 58 ? -24.031 0.509 7.352 1 82.75 58 GLY B O 1
ATOM 1610 N N . ASP B 1 59 ? -23.906 2.049 9.094 1 80.38 59 ASP B N 1
ATOM 1611 C CA . ASP B 1 59 ? -25.188 2.693 8.758 1 80.38 59 ASP B CA 1
ATOM 1612 C C . ASP B 1 59 ? -24.953 3.975 7.961 1 80.38 59 ASP B C 1
ATOM 1614 O O . ASP B 1 59 ? -25.906 4.656 7.59 1 80.38 59 ASP B O 1
ATOM 1618 N N . ASP B 1 60 ? -23.766 4.172 7.734 1 80.44 60 ASP B N 1
ATOM 1619 C CA . ASP B 1 60 ? -23.391 5.395 7.027 1 80.44 60 ASP B CA 1
ATOM 1620 C C . ASP B 1 60 ? -23.484 5.207 5.516 1 80.44 60 ASP B C 1
ATOM 1622 O O . ASP B 1 60 ? -22.484 4.949 4.848 1 80.44 60 ASP B O 1
ATOM 1626 N N . ARG B 1 61 ? -24.656 5.371 5.02 1 75 61 ARG B N 1
ATOM 1627 C CA . ARG B 1 61 ? -24.875 5.016 3.621 1 75 61 ARG B CA 1
ATOM 1628 C C . ARG B 1 61 ? -24.984 6.266 2.752 1 75 61 ARG B C 1
ATOM 1630 O O . ARG B 1 61 ? -25.156 6.168 1.534 1 75 61 ARG B O 1
ATOM 1637 N N . ASP B 1 62 ? -24.875 7.281 3.447 1 79.31 62 ASP B N 1
ATOM 1638 C CA . ASP B 1 62 ? -25.031 8.508 2.676 1 79.31 62 ASP B CA 1
ATOM 1639 C C . ASP B 1 62 ? -23.688 9.188 2.432 1 79.31 62 ASP B C 1
ATOM 1641 O O . ASP B 1 62 ? -23.391 10.227 3.023 1 79.31 62 ASP B O 1
ATOM 1645 N N . GLN B 1 63 ? -22.891 8.555 1.647 1 85.38 63 GLN B N 1
ATOM 1646 C CA . GLN B 1 63 ? -21.609 9.148 1.252 1 85.38 63 GLN B CA 1
ATOM 1647 C C . GLN B 1 63 ? -21.484 9.219 -0.267 1 85.38 63 GLN B C 1
ATOM 1649 O O . GLN B 1 63 ? -21.734 8.234 -0.966 1 85.38 63 GLN B O 1
ATOM 1654 N N . LEU B 1 64 ? -21.109 10.359 -0.778 1 83.31 64 LEU B N 1
ATOM 1655 C CA . LEU B 1 64 ? -20.984 10.586 -2.213 1 83.31 64 LEU B CA 1
ATOM 1656 C C . LEU B 1 64 ? -20.031 9.586 -2.846 1 83.31 64 LEU B C 1
ATOM 1658 O O . LEU B 1 64 ? -20.25 9.141 -3.979 1 83.31 64 LEU B O 1
ATOM 1662 N N . GLY B 1 65 ? -19.078 9.242 -2.172 1 88.25 65 GLY B N 1
ATOM 1663 C CA . GLY B 1 65 ? -18.078 8.305 -2.672 1 88.25 65 GLY B CA 1
ATOM 1664 C C . GLY B 1 65 ? -18.672 6.953 -3.035 1 88.25 65 GLY B C 1
ATOM 1665 O O . GLY B 1 65 ? -18.203 6.309 -3.98 1 88.25 65 GLY B O 1
ATOM 1666 N N . ARG B 1 66 ? -19.766 6.539 -2.461 1 88.69 66 ARG B N 1
ATOM 1667 C CA . ARG B 1 66 ? -20.391 5.246 -2.719 1 88.69 66 ARG B CA 1
ATOM 1668 C C . ARG B 1 66 ? -21.031 5.219 -4.102 1 88.69 66 ARG B C 1
ATOM 1670 O O . ARG B 1 66 ? -20.938 4.211 -4.809 1 88.69 66 ARG B O 1
ATOM 1677 N N . ALA B 1 67 ? -21.703 6.27 -4.348 1 88.94 67 ALA B N 1
ATOM 1678 C CA . ALA B 1 67 ? -22.359 6.355 -5.652 1 88.94 67 ALA B CA 1
ATOM 1679 C C . ALA B 1 67 ? -21.344 6.316 -6.781 1 88.94 67 ALA B C 1
ATOM 1681 O O . ALA B 1 67 ? -21.562 5.668 -7.809 1 88.94 67 ALA B O 1
ATOM 1682 N N . ARG B 1 68 ? -20.219 6.996 -6.57 1 92.81 68 ARG B N 1
ATOM 1683 C CA . ARG B 1 68 ? -19.156 7.02 -7.57 1 92.81 68 ARG B CA 1
ATOM 1684 C C . ARG B 1 68 ? -18.547 5.633 -7.758 1 92.81 68 ARG B C 1
ATOM 1686 O O . ARG B 1 68 ? -18.25 5.227 -8.883 1 92.81 68 ARG B O 1
ATOM 1693 N N . ILE B 1 69 ? -18.469 4.949 -6.723 1 92.31 69 ILE B N 1
ATOM 1694 C CA . ILE B 1 69 ? -17.922 3.596 -6.762 1 92.31 69 ILE B CA 1
ATOM 1695 C C . ILE B 1 69 ? -18.875 2.674 -7.516 1 92.31 69 ILE B C 1
ATOM 1697 O O . ILE B 1 69 ? -18.453 1.919 -8.398 1 92.31 69 ILE B O 1
ATOM 1701 N N . ARG B 1 70 ? -20.156 2.732 -7.199 1 89.06 70 ARG B N 1
ATOM 1702 C CA . ARG B 1 70 ? -21.156 1.897 -7.855 1 89.06 70 ARG B CA 1
ATOM 1703 C C . ARG B 1 70 ? -21.156 2.117 -9.367 1 89.06 70 ARG B C 1
ATOM 1705 O O . ARG B 1 70 ? -21.219 1.16 -10.141 1 89.06 70 ARG B O 1
ATOM 1712 N N . LYS B 1 71 ? -21.109 3.334 -9.695 1 92.81 71 LYS B N 1
ATOM 1713 C CA . LYS B 1 71 ? -21.094 3.682 -11.117 1 92.81 71 LYS B CA 1
ATOM 1714 C C . LYS B 1 71 ? -19.859 3.123 -11.805 1 92.81 71 LYS B C 1
ATOM 1716 O O . LYS B 1 71 ? -19.953 2.525 -12.875 1 92.81 71 LYS B O 1
ATOM 1721 N N . ALA B 1 72 ? -18.688 3.342 -11.195 1 94 72 ALA B N 1
ATOM 1722 C CA . ALA B 1 72 ? -17.422 2.865 -11.766 1 94 72 ALA B CA 1
ATOM 1723 C C . ALA B 1 72 ? -17.438 1.346 -11.906 1 94 72 ALA B C 1
ATOM 1725 O O . ALA B 1 72 ? -17.016 0.814 -12.938 1 94 72 ALA B O 1
ATOM 1726 N N . MET B 1 73 ? -17.906 0.655 -10.922 1 90.19 73 MET B N 1
ATOM 1727 C CA . MET B 1 73 ? -17.969 -0.804 -10.945 1 90.19 73 MET B CA 1
ATOM 1728 C C . MET B 1 73 ? -18.891 -1.302 -12.055 1 90.19 73 MET B C 1
ATOM 1730 O O . MET B 1 73 ? -18.562 -2.271 -12.742 1 90.19 73 MET B O 1
ATOM 1734 N N . ALA B 1 74 ? -20 -0.639 -12.203 1 89.25 74 ALA B N 1
ATOM 1735 C CA . ALA B 1 74 ? -20.953 -0.996 -13.25 1 89.25 74 ALA B CA 1
ATOM 1736 C C . ALA B 1 74 ? -20.344 -0.82 -14.633 1 89.25 74 ALA B C 1
ATOM 1738 O O . ALA B 1 74 ? -20.641 -1.586 -15.555 1 89.25 74 ALA B O 1
ATOM 1739 N N . GLU B 1 75 ? -19.469 0.129 -14.766 1 92.44 75 GLU B N 1
ATOM 1740 C CA . GLU B 1 75 ? -18.844 0.438 -16.047 1 92.44 75 GLU B CA 1
ATOM 1741 C C . GLU B 1 75 ? -17.547 -0.342 -16.234 1 92.44 75 GLU B C 1
ATOM 1743 O O . GLU B 1 75 ? -16.906 -0.237 -17.281 1 92.44 75 GLU B O 1
ATOM 1748 N N . GLY B 1 76 ? -17.172 -1.042 -15.242 1 89.5 76 GLY B N 1
ATOM 1749 C CA . GLY B 1 76 ? -15.945 -1.827 -15.32 1 89.5 76 GLY B CA 1
ATOM 1750 C C . GLY B 1 76 ? -14.688 -0.977 -15.336 1 89.5 76 GLY B C 1
ATOM 1751 O O . GLY B 1 76 ? -13.711 -1.325 -15.992 1 89.5 76 GLY B O 1
ATOM 1752 N N . ARG B 1 77 ? -14.781 0.157 -14.664 1 94.5 77 ARG B N 1
ATOM 1753 C CA . ARG B 1 77 ? -13.648 1.079 -14.609 1 94.5 77 ARG B CA 1
ATOM 1754 C C . ARG B 1 77 ? -13.055 1.133 -13.203 1 94.5 77 ARG B C 1
ATOM 1756 O O . ARG B 1 77 ? -13.773 1.007 -12.219 1 94.5 77 ARG B O 1
ATOM 1763 N N . PRO B 1 78 ? -11.742 1.288 -13.164 1 96.12 78 PRO B N 1
ATOM 1764 C CA . PRO B 1 78 ? -11.156 1.498 -11.836 1 96.12 78 PRO B CA 1
ATOM 1765 C C . PRO B 1 78 ? -11.586 2.818 -11.203 1 96.12 78 PRO B C 1
ATOM 1767 O O . PRO B 1 78 ? -11.984 3.746 -11.914 1 96.12 78 PRO B O 1
ATOM 1770 N N . CYS B 1 79 ? -11.555 2.859 -9.906 1 96 79 CYS B N 1
ATOM 1771 C CA . CYS B 1 79 ? -11.891 4.086 -9.188 1 96 79 CYS B CA 1
ATOM 1772 C C . CYS B 1 79 ? -11.172 4.148 -7.848 1 96 79 CYS B C 1
ATOM 1774 O O . CYS B 1 79 ? -10.641 3.143 -7.371 1 96 79 CYS B O 1
ATOM 1776 N N . ARG B 1 80 ? -11.102 5.352 -7.312 1 95.75 80 ARG B N 1
ATOM 1777 C CA . ARG B 1 80 ? -10.5 5.641 -6.016 1 95.75 80 ARG B CA 1
ATOM 1778 C C . ARG B 1 80 ? -11.305 6.688 -5.254 1 95.75 80 ARG B C 1
ATOM 1780 O O . ARG B 1 80 ? -11.578 7.77 -5.781 1 95.75 80 ARG B O 1
ATOM 1787 N N . GLU B 1 81 ? -11.734 6.324 -4.047 1 95.62 81 GLU B N 1
ATOM 1788 C CA . GLU B 1 81 ? -12.57 7.211 -3.244 1 95.62 81 GLU B CA 1
ATOM 1789 C C . GLU B 1 81 ? -12.188 7.137 -1.768 1 95.62 81 GLU B C 1
ATOM 1791 O O . GLU B 1 81 ? -11.734 6.094 -1.29 1 95.62 81 GLU B O 1
ATOM 1796 N N . VAL B 1 82 ? -12.312 8.227 -1.11 1 94.94 82 VAL B N 1
ATOM 1797 C CA . VAL B 1 82 ? -12.141 8.242 0.339 1 94.94 82 VAL B CA 1
ATOM 1798 C C . VAL B 1 82 ? -13.508 8.156 1.02 1 94.94 82 VAL B C 1
ATOM 1800 O O . VAL B 1 82 ? -14.391 8.977 0.76 1 94.94 82 VAL B O 1
ATOM 1803 N N . LEU B 1 83 ? -13.648 7.188 1.871 1 94.69 83 LEU B N 1
ATOM 1804 C CA . LEU B 1 83 ? -14.898 6.93 2.576 1 94.69 83 LEU B CA 1
ATOM 1805 C C . LEU B 1 83 ? -14.664 6.809 4.078 1 94.69 83 LEU B C 1
ATOM 1807 O O . LEU B 1 83 ? -13.57 6.449 4.512 1 94.69 83 LEU B O 1
ATOM 1811 N N . ARG B 1 84 ? -15.742 7.137 4.754 1 94.81 84 ARG B N 1
ATOM 1812 C CA . ARG B 1 84 ? -15.734 6.801 6.176 1 94.81 84 ARG B CA 1
ATOM 1813 C C . ARG B 1 84 ? -16.188 5.359 6.395 1 94.81 84 ARG B C 1
ATOM 1815 O O . ARG B 1 84 ? -17.297 4.98 6.023 1 94.81 84 ARG B O 1
ATOM 1822 N N . ASN B 1 85 ? -15.305 4.547 6.938 1 96 85 ASN B N 1
ATOM 1823 C CA . ASN B 1 85 ? -15.602 3.156 7.266 1 96 85 ASN B CA 1
ATOM 1824 C C . ASN B 1 85 ? -15.5 2.902 8.766 1 96 85 ASN B C 1
ATOM 1826 O O . ASN B 1 85 ? -15.016 3.752 9.516 1 96 85 ASN B O 1
ATOM 1830 N N . TYR B 1 86 ? -15.984 1.737 9.133 1 95.75 86 TYR B N 1
ATOM 1831 C CA . TYR B 1 86 ? -16.031 1.405 10.555 1 95.75 86 TYR B CA 1
ATOM 1832 C C . TYR B 1 86 ? -15.406 0.041 10.82 1 95.75 86 TYR B C 1
ATOM 1834 O O . TYR B 1 86 ? -15.672 -0.922 10.094 1 95.75 86 TYR B O 1
ATOM 1842 N N . ARG B 1 87 ? -14.57 0.087 11.883 1 96.44 87 ARG B N 1
ATOM 1843 C CA . ARG B 1 87 ? -13.922 -1.151 12.305 1 96.44 87 ARG B CA 1
ATOM 1844 C C . ARG B 1 87 ? -14.883 -2.029 1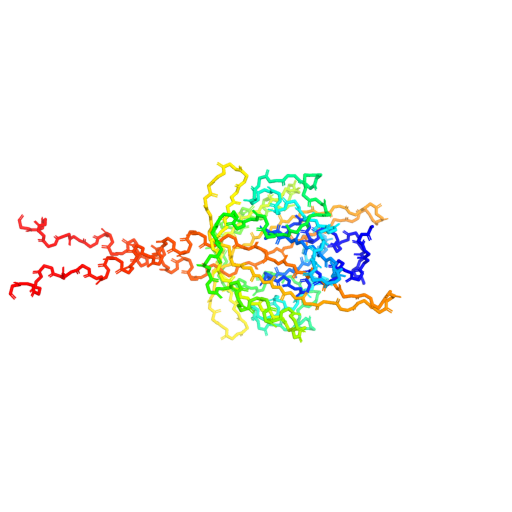3.102 1 96.44 87 ARG B C 1
ATOM 1846 O O . ARG B 1 87 ? -16 -1.613 13.406 1 96.44 87 ARG B O 1
ATOM 1853 N N . LYS B 1 88 ? -14.453 -3.223 13.398 1 95.38 88 LYS B N 1
ATOM 1854 C CA . LYS B 1 88 ? -15.273 -4.16 14.164 1 95.38 88 LYS B CA 1
ATOM 1855 C C . LYS B 1 88 ? -15.609 -3.6 15.547 1 95.38 88 LYS B C 1
ATOM 1857 O O . LYS B 1 88 ? -16.703 -3.838 16.062 1 95.38 88 LYS B O 1
ATOM 1862 N N . ASP B 1 89 ? -14.727 -2.828 16.109 1 95.62 89 ASP B N 1
ATOM 1863 C CA . ASP B 1 89 ? -14.922 -2.277 17.453 1 95.62 89 ASP B CA 1
ATOM 1864 C C . ASP B 1 89 ? -15.766 -1.005 17.406 1 95.62 89 ASP B C 1
ATOM 1866 O O . ASP B 1 89 ? -15.984 -0.361 18.438 1 95.62 89 ASP B O 1
ATOM 1870 N N . GLY B 1 90 ? -16.172 -0.624 16.266 1 94.44 90 GLY B N 1
ATOM 1871 C CA . GLY B 1 90 ? -17.062 0.518 16.125 1 94.44 90 GLY B CA 1
ATOM 1872 C C . GLY B 1 90 ? -16.328 1.81 15.812 1 94.44 90 GLY B C 1
ATOM 1873 O O . GLY B 1 90 ? -16.953 2.812 15.461 1 94.44 90 GLY B O 1
ATOM 1874 N N . SER B 1 91 ? -15 1.802 15.898 1 96 91 SER B N 1
ATOM 1875 C CA . SER B 1 91 ? -14.25 3.018 15.602 1 96 91 SER B CA 1
ATOM 1876 C C . SER B 1 91 ? -14.25 3.314 14.102 1 96 91 SER B C 1
ATOM 1878 O O . SER B 1 91 ? -14.172 2.398 13.281 1 96 91 SER B O 1
ATOM 1880 N N . ALA B 1 92 ? -14.359 4.598 13.82 1 95.5 92 ALA B N 1
ATOM 1881 C CA . ALA B 1 92 ? -14.359 5.023 12.422 1 95.5 92 ALA B CA 1
ATOM 1882 C C . ALA B 1 92 ? -12.938 5.266 11.922 1 95.5 92 ALA B C 1
ATOM 1884 O O . ALA B 1 92 ? -12.031 5.543 12.719 1 95.5 92 ALA B O 1
ATOM 1885 N N . PHE B 1 93 ? -12.742 5.133 10.695 1 96.56 93 PHE B N 1
ATOM 1886 C CA . PHE B 1 93 ? -11.492 5.508 10.047 1 96.56 93 PHE B CA 1
ATOM 1887 C C . PHE B 1 93 ? -11.742 5.938 8.602 1 96.56 93 PHE B C 1
ATOM 1889 O O . PHE B 1 93 ? -12.711 5.5 7.98 1 96.56 93 PHE B O 1
ATOM 1896 N N . TRP B 1 94 ? -10.922 6.816 8.102 1 96.38 94 TRP B N 1
ATOM 1897 C CA . TRP B 1 94 ? -10.992 7.254 6.715 1 96.38 94 TRP B CA 1
ATOM 1898 C C . TRP B 1 94 ? -10.258 6.281 5.797 1 96.38 94 TRP B C 1
ATOM 1900 O O . TRP B 1 94 ? -9.055 6.082 5.934 1 96.38 94 TRP B O 1
ATOM 1910 N N . ASN B 1 95 ? -11.047 5.703 4.953 1 96.94 95 ASN B N 1
ATOM 1911 C CA . ASN B 1 95 ? -10.547 4.672 4.051 1 96.94 95 ASN B CA 1
ATOM 1912 C C . ASN B 1 95 ? -10.398 5.195 2.625 1 96.94 95 ASN B C 1
ATOM 1914 O O . ASN B 1 95 ? -11.398 5.531 1.979 1 96.94 95 ASN B O 1
ATOM 1918 N N . GLU B 1 96 ? -9.18 5.398 2.199 1 96.56 96 GLU B N 1
ATOM 1919 C CA . GLU B 1 96 ? -8.977 5.57 0.763 1 96.56 96 GLU B CA 1
ATOM 1920 C C . GLU B 1 96 ? -9.07 4.238 0.026 1 96.56 96 GLU B C 1
ATOM 1922 O O . GLU B 1 96 ? -8.133 3.439 0.058 1 96.56 96 GLU B O 1
ATOM 1927 N N . LEU B 1 97 ? -10.156 3.99 -0.583 1 96.62 97 LEU B N 1
ATOM 1928 C CA . LEU B 1 97 ? -10.477 2.719 -1.224 1 96.62 97 LEU B CA 1
ATOM 1929 C C . LEU B 1 97 ? -10.234 2.793 -2.727 1 96.62 97 LEU B C 1
ATOM 1931 O O . LEU B 1 97 ? -10.789 3.658 -3.406 1 96.62 97 LEU B O 1
ATOM 1935 N N . SER B 1 98 ? -9.352 1.979 -3.217 1 97.12 98 SER B N 1
ATOM 1936 C CA . SER B 1 98 ? -9.141 1.811 -4.648 1 97.12 98 SER B CA 1
ATOM 1937 C C . SER B 1 98 ? -9.711 0.484 -5.141 1 97.12 98 SER B C 1
ATOM 1939 O O . SER B 1 98 ? -9.469 -0.563 -4.539 1 97.12 98 SER B O 1
ATOM 1941 N N . ILE B 1 99 ? -10.461 0.53 -6.184 1 96.38 99 ILE B N 1
ATOM 1942 C CA . ILE B 1 99 ? -11.047 -0.674 -6.758 1 96.38 99 ILE B CA 1
ATOM 1943 C C . ILE B 1 99 ? -10.586 -0.836 -8.203 1 96.38 99 ILE B C 1
ATOM 1945 O O . ILE B 1 99 ? -10.656 0.108 -8.992 1 96.38 99 ILE B O 1
ATOM 1949 N N . THR B 1 100 ? -10.141 -1.994 -8.523 1 96 100 THR B N 1
ATOM 1950 C CA . THR B 1 100 ? -9.664 -2.318 -9.867 1 96 100 THR B CA 1
ATOM 1951 C C . THR B 1 100 ? -10.344 -3.584 -10.383 1 96 100 THR B C 1
ATOM 1953 O O . THR B 1 100 ? -10.203 -4.656 -9.789 1 96 100 THR B O 1
ATOM 1956 N N . PRO B 1 101 ? -11.055 -3.488 -11.477 1 94.88 101 PRO B N 1
ATOM 1957 C CA . PRO B 1 101 ? -11.617 -4.695 -12.086 1 94.88 101 PRO B CA 1
ATOM 1958 C C . PRO B 1 101 ? -10.57 -5.547 -12.797 1 94.88 101 PRO B C 1
ATOM 1960 O O . PRO B 1 101 ? -9.648 -5.008 -13.422 1 94.88 101 PRO B O 1
ATOM 1963 N N . VAL B 1 102 ? -10.664 -6.824 -12.633 1 92.88 102 VAL B N 1
ATOM 1964 C CA . VAL B 1 102 ? -9.766 -7.773 -13.289 1 92.88 102 VAL B CA 1
ATOM 1965 C C . VAL B 1 102 ? -10.586 -8.867 -13.977 1 92.88 102 VAL B C 1
ATOM 1967 O O . VAL B 1 102 ? -11.43 -9.508 -13.344 1 92.88 102 VAL B O 1
ATOM 1970 N N . LYS B 1 103 ? -10.312 -9.031 -15.242 1 88.88 103 LYS B N 1
ATOM 1971 C CA . LYS B 1 103 ? -10.961 -10.117 -15.969 1 88.88 103 LYS B CA 1
ATOM 1972 C C . LYS B 1 103 ? -10.07 -11.352 -16.047 1 88.88 103 LYS B C 1
ATOM 1974 O O . LYS B 1 103 ? -8.891 -11.25 -16.391 1 88.88 103 LYS B O 1
ATOM 1979 N N . SER B 1 104 ? -10.68 -12.398 -15.578 1 83.69 104 SER B N 1
ATOM 1980 C CA . SER B 1 104 ? -9.93 -13.641 -15.664 1 83.69 104 SER B CA 1
ATOM 1981 C C . SER B 1 104 ? -10.055 -14.273 -17.047 1 83.69 104 SER B C 1
ATOM 1983 O O . SER B 1 104 ? -11.164 -14.461 -17.547 1 83.69 104 SER B O 1
ATOM 1985 N N . ASP B 1 105 ? -8.891 -14.555 -17.562 1 76.12 105 ASP B N 1
ATOM 1986 C CA . ASP B 1 105 ? -8.891 -15.227 -18.859 1 76.12 105 ASP B CA 1
ATOM 1987 C C . ASP B 1 105 ? -9.266 -16.703 -18.719 1 76.12 105 ASP B C 1
ATOM 1989 O O . ASP B 1 105 ? -9.688 -17.328 -19.688 1 76.12 105 ASP B O 1
ATOM 1993 N N . PHE B 1 106 ? -9.094 -17.219 -17.562 1 74.94 106 PHE B N 1
ATOM 1994 C CA . PHE B 1 106 ? -9.273 -18.656 -17.344 1 74.94 106 PHE B CA 1
ATOM 1995 C C . PHE B 1 106 ? -10.75 -19 -17.188 1 74.94 106 PHE B C 1
ATOM 1997 O O . PHE B 1 106 ? -11.242 -19.922 -17.844 1 74.94 106 PHE B O 1
ATOM 2004 N N . ASP B 1 107 ? -11.453 -18.266 -16.391 1 76.12 107 ASP B N 1
ATOM 2005 C CA . ASP B 1 107 ? -12.836 -18.641 -16.109 1 76.12 107 ASP B CA 1
ATOM 2006 C C . ASP B 1 107 ? -13.812 -17.594 -16.625 1 76.12 107 ASP B C 1
ATOM 2008 O O . ASP B 1 107 ? -15.023 -17.719 -16.453 1 76.12 107 ASP B O 1
ATOM 2012 N N . GLN B 1 108 ? -13.344 -16.516 -17.281 1 78.19 108 GLN B N 1
ATOM 2013 C CA . GLN B 1 108 ? -14.117 -15.438 -17.891 1 78.19 108 GLN B CA 1
ATOM 2014 C C . GLN B 1 108 ? -14.938 -14.695 -16.828 1 78.19 108 GLN B C 1
ATOM 2016 O O . GLN B 1 108 ? -16 -14.148 -17.141 1 78.19 108 GLN B O 1
ATOM 2021 N N . ARG B 1 109 ? -14.547 -14.883 -15.648 1 84.06 109 ARG B N 1
ATOM 2022 C CA . ARG B 1 109 ? -15.195 -14.156 -14.57 1 84.06 109 ARG B CA 1
ATOM 2023 C C . ARG B 1 109 ? -14.5 -12.82 -14.312 1 84.06 109 ARG B C 1
ATOM 2025 O O . ARG B 1 109 ? -13.352 -12.625 -14.727 1 84.06 109 ARG B O 1
ATOM 2032 N N . THR B 1 110 ? -15.32 -11.906 -13.711 1 89.06 110 THR B N 1
ATOM 2033 C CA . THR B 1 110 ? -14.781 -10.609 -13.336 1 89.06 110 THR B CA 1
ATOM 2034 C C . THR B 1 110 ? -14.531 -10.539 -11.828 1 89.06 110 THR B C 1
ATOM 2036 O O . THR B 1 110 ? -15.406 -10.891 -11.031 1 89.06 110 THR B O 1
ATOM 2039 N N . TYR B 1 111 ? -13.305 -10.164 -11.5 1 92.69 111 TYR B N 1
ATOM 2040 C CA . TYR B 1 111 ? -12.922 -9.953 -10.109 1 92.69 111 TYR B CA 1
ATOM 2041 C C . TYR B 1 111 ? -12.656 -8.477 -9.836 1 92.69 111 TYR B C 1
ATOM 2043 O O . TYR B 1 111 ? -12.398 -7.707 -10.758 1 92.69 111 TYR B O 1
ATOM 2051 N N . PHE B 1 112 ? -12.852 -8.125 -8.648 1 94.88 112 PHE B N 1
ATOM 2052 C CA . PHE B 1 112 ? -12.508 -6.781 -8.203 1 94.88 112 PHE B CA 1
ATOM 2053 C C . PHE B 1 112 ? -11.453 -6.828 -7.105 1 94.88 112 PHE B C 1
ATOM 2055 O O . PHE B 1 112 ? -11.609 -7.539 -6.109 1 94.88 112 PHE B O 1
ATOM 2062 N N . ILE B 1 113 ? -10.43 -6.09 -7.355 1 96.19 113 ILE B N 1
ATOM 2063 C CA . ILE B 1 113 ? -9.414 -5.926 -6.324 1 96.19 113 ILE B CA 1
ATOM 2064 C C . ILE B 1 113 ? -9.641 -4.609 -5.586 1 96.19 113 ILE B C 1
ATOM 2066 O O . ILE B 1 113 ? -9.742 -3.551 -6.211 1 96.19 113 ILE B O 1
ATOM 2070 N N . GLY B 1 114 ? -9.797 -4.711 -4.332 1 96.88 114 GLY B N 1
ATOM 2071 C CA . GLY B 1 114 ? -9.914 -3.539 -3.48 1 96.88 114 GLY B CA 1
ATOM 2072 C C . GLY B 1 114 ? -8.68 -3.299 -2.621 1 96.88 114 GLY B C 1
ATOM 2073 O O . GLY B 1 114 ? -8.203 -4.211 -1.946 1 96.88 114 GLY B O 1
ATOM 2074 N N . ILE B 1 115 ? -8.164 -2.113 -2.695 1 97.5 115 ILE B N 1
ATOM 2075 C CA . ILE B 1 115 ? -7.074 -1.688 -1.818 1 97.5 115 ILE B CA 1
ATOM 2076 C C . ILE B 1 115 ? -7.602 -0.677 -0.801 1 97.5 115 ILE B C 1
ATOM 2078 O O . ILE B 1 115 ? -8.156 0.357 -1.176 1 97.5 115 ILE B O 1
ATOM 2082 N N . GLN B 1 116 ? -7.434 -1.006 0.425 1 97.25 116 GLN B N 1
ATOM 2083 C CA . GLN B 1 116 ? -7.887 -0.134 1.504 1 97.25 116 GLN B CA 1
ATOM 2084 C C . GLN B 1 116 ? -6.707 0.529 2.207 1 97.25 116 GLN B C 1
ATOM 2086 O O . GLN B 1 116 ? -5.836 -0.156 2.752 1 97.25 116 GLN B O 1
ATOM 2091 N N . LYS B 1 117 ? -6.715 1.781 2.242 1 96.06 117 LYS B N 1
ATOM 2092 C CA . LYS B 1 117 ? -5.668 2.559 2.898 1 96.06 117 LYS B CA 1
ATOM 2093 C C . LYS B 1 117 ? -6.25 3.451 3.99 1 96.06 117 LYS B C 1
ATOM 2095 O O . LYS B 1 117 ? -7.156 4.246 3.732 1 96.06 117 LYS B O 1
ATOM 2100 N N . ASP B 1 118 ? -5.672 3.305 5.215 1 96.56 118 ASP B N 1
ATOM 2101 C CA . ASP B 1 118 ? -6.082 4.188 6.301 1 96.56 118 ASP B CA 1
ATOM 2102 C C . ASP B 1 118 ? -5.43 5.559 6.172 1 96.56 118 ASP B C 1
ATOM 2104 O O . ASP B 1 118 ? -4.227 5.707 6.414 1 96.56 118 ASP B O 1
ATOM 2108 N N . VAL B 1 119 ? -6.273 6.559 5.805 1 95.81 119 VAL B N 1
ATOM 2109 C CA . VAL B 1 119 ? -5.727 7.898 5.637 1 95.81 119 VAL B CA 1
ATOM 2110 C C . VAL B 1 119 ? -6.258 8.812 6.738 1 95.81 119 VAL B C 1
ATOM 2112 O O . VAL B 1 119 ? -6.371 10.031 6.547 1 95.81 119 VAL B O 1
ATOM 2115 N N . SER B 1 120 ? -6.594 8.234 7.859 1 96.12 120 SER B N 1
ATOM 2116 C CA . SER B 1 120 ? -7.16 8.992 8.969 1 96.12 120 SER B CA 1
ATOM 2117 C C . SER B 1 120 ? -6.203 10.086 9.438 1 96.12 120 SER B C 1
ATOM 2119 O O . SER B 1 120 ? -6.605 11.234 9.633 1 96.12 120 SER B O 1
ATOM 2121 N N . ARG B 1 121 ? -4.977 9.672 9.609 1 93 121 ARG B N 1
ATOM 2122 C CA . ARG B 1 121 ? -3.984 10.633 10.094 1 93 121 ARG B CA 1
ATOM 2123 C C . ARG B 1 121 ? -3.85 11.812 9.141 1 93 121 ARG B C 1
ATOM 2125 O O . ARG B 1 121 ? -3.783 12.961 9.57 1 93 121 ARG B O 1
ATOM 2132 N N . GLN B 1 122 ? -3.822 11.539 7.91 1 93.25 122 GLN B N 1
ATOM 2133 C CA . GLN B 1 122 ? -3.732 12.594 6.906 1 93.25 122 GLN B CA 1
ATOM 2134 C C . GLN B 1 122 ? -4.945 13.523 6.969 1 93.25 122 GLN B C 1
ATOM 2136 O O . GLN B 1 122 ? -4.801 14.742 6.949 1 93.25 122 GLN B O 1
ATOM 2141 N N . VAL B 1 123 ? -6.059 12.945 6.996 1 94.44 123 VAL B N 1
ATOM 2142 C CA . VAL B 1 123 ? -7.301 13.711 7.035 1 94.44 123 VAL B CA 1
ATOM 2143 C C . VAL B 1 123 ? -7.336 14.57 8.297 1 94.44 123 VAL B C 1
ATOM 2145 O O . VAL B 1 123 ? -7.707 15.75 8.242 1 94.44 123 VAL B O 1
ATOM 2148 N N . GLU B 1 124 ? -6.91 13.977 9.367 1 93.75 124 GLU B N 1
ATOM 2149 C CA . GLU B 1 124 ? -6.875 14.703 10.633 1 93.75 124 GLU B CA 1
ATOM 2150 C C . GLU B 1 124 ? -5.902 15.875 10.57 1 93.75 124 GLU B C 1
ATOM 2152 O O . GLU B 1 124 ? -6.223 16.984 11.016 1 93.75 124 GLU B O 1
ATOM 2157 N N . LEU B 1 125 ? -4.781 15.641 10.023 1 92.56 125 LEU B N 1
ATOM 2158 C CA . LEU B 1 125 ? -3.783 16.688 9.891 1 92.56 125 LEU B CA 1
ATOM 2159 C C . LEU B 1 125 ? -4.297 17.828 9 1 92.56 125 LEU B C 1
ATOM 2161 O O . LEU B 1 125 ? -4.125 19 9.32 1 92.56 125 LEU B O 1
ATOM 2165 N N . GLU B 1 126 ? -4.91 17.469 7.957 1 93.06 126 GLU B N 1
ATOM 2166 C CA . GLU B 1 126 ? -5.461 18.453 7.039 1 93.06 126 GLU B CA 1
ATOM 2167 C C . GLU B 1 126 ? -6.566 19.266 7.703 1 93.06 126 GLU B C 1
ATOM 2169 O O . GLU B 1 126 ? -6.656 20.484 7.512 1 93.06 126 GLU B O 1
ATOM 2174 N N . ARG B 1 127 ? -7.324 18.625 8.414 1 92 127 ARG B N 1
ATOM 2175 C CA . ARG B 1 127 ? -8.398 19.297 9.133 1 92 127 ARG B CA 1
ATOM 2176 C C . ARG B 1 127 ? -7.832 20.266 10.172 1 92 127 ARG B C 1
ATOM 2178 O O . ARG B 1 127 ? -8.289 21.406 10.281 1 92 127 ARG B O 1
ATOM 2185 N N . GLU B 1 128 ? -6.891 19.75 10.953 1 91.31 128 GLU B N 1
ATOM 2186 C CA . GLU B 1 128 ? -6.258 20.594 11.961 1 91.31 128 GLU B CA 1
ATOM 2187 C C . GLU B 1 128 ? -5.602 21.828 11.328 1 91.31 128 GLU B C 1
ATOM 2189 O O . GLU B 1 128 ? -5.707 22.938 11.852 1 91.31 128 GLU B O 1
ATOM 2194 N N . LEU B 1 129 ? -4.98 21.609 10.25 1 90.69 129 LEU B N 1
ATOM 2195 C CA . LEU B 1 129 ? -4.324 22.703 9.539 1 90.69 129 LEU B CA 1
ATOM 2196 C C . LEU B 1 129 ? -5.352 23.719 9.031 1 90.69 129 LEU B C 1
ATOM 2198 O O . LEU B 1 129 ? -5.148 24.922 9.156 1 90.69 129 LEU B O 1
ATOM 2202 N N . ALA B 1 130 ? -6.402 23.25 8.453 1 90.94 130 ALA B N 1
ATOM 2203 C CA . ALA B 1 130 ? -7.461 24.125 7.949 1 90.94 130 ALA B CA 1
ATOM 2204 C C . ALA B 1 130 ? -8.078 24.953 9.078 1 90.94 130 ALA B C 1
ATOM 2206 O O . ALA B 1 130 ? -8.359 26.141 8.898 1 90.94 130 ALA B O 1
ATOM 2207 N N . GLU B 1 131 ? -8.219 24.328 10.211 1 90.06 131 GLU B N 1
ATOM 2208 C CA . GLU B 1 131 ? -8.773 25.016 11.375 1 90.06 131 GLU B CA 1
ATOM 2209 C C . GLU B 1 131 ? -7.832 26.109 11.883 1 90.06 131 GLU B C 1
ATOM 2211 O O . GLU B 1 131 ? -8.273 27.203 12.227 1 90.06 131 GLU B O 1
ATOM 2216 N N . LEU B 1 132 ? -6.633 25.812 11.906 1 86.62 132 LEU B N 1
ATOM 2217 C CA . LEU B 1 132 ? -5.645 26.781 12.375 1 86.62 132 LEU B CA 1
ATOM 2218 C C . LEU B 1 132 ? -5.508 27.938 11.391 1 86.62 132 LEU B C 1
ATOM 2220 O O . LEU B 1 132 ? -5.309 29.078 11.797 1 86.62 132 LEU B O 1
ATOM 2224 N N . ARG B 1 133 ? -5.707 27.625 10.156 1 86.38 133 ARG B N 1
ATOM 2225 C CA . ARG B 1 133 ? -5.598 28.656 9.133 1 86.38 133 ARG B CA 1
ATOM 2226 C C . ARG B 1 133 ? -6.848 29.531 9.094 1 86.38 133 ARG B C 1
ATOM 2228 O O . ARG B 1 133 ? -6.785 30.703 8.703 1 86.38 133 ARG B O 1
ATOM 2235 N N . ALA B 1 134 ? -7.961 29.047 9.453 1 83.56 134 ALA B N 1
ATOM 2236 C CA . ALA B 1 134 ? -9.211 29.812 9.453 1 83.56 134 ALA B CA 1
ATOM 2237 C C . ALA B 1 134 ? -9.312 30.688 10.695 1 83.56 134 ALA B C 1
ATOM 2239 O O . ALA B 1 134 ? -10.141 31.609 10.75 1 83.56 134 ALA B O 1
ATOM 2240 N N . ARG B 1 135 ? -8.602 30.453 11.703 1 72.81 135 ARG B N 1
ATOM 2241 C CA . ARG B 1 135 ? -8.633 31.281 12.898 1 72.81 135 ARG B CA 1
ATOM 2242 C C . ARG B 1 135 ? -8.141 32.688 12.586 1 72.81 135 ARG B C 1
ATOM 2244 O O . ARG B 1 135 ? -7.066 32.875 12.016 1 72.81 135 ARG B O 1
ATOM 2251 N N . PRO B 1 136 ? -9.109 33.656 12.695 1 63.31 136 PRO B N 1
ATOM 2252 C CA . PRO B 1 136 ? -8.766 35.062 12.461 1 63.31 136 PRO B CA 1
ATOM 2253 C C . PRO B 1 136 ? -7.492 35.5 13.18 1 63.31 136 PRO B C 1
ATOM 2255 O O . PRO B 1 136 ? -7.195 35 14.266 1 63.31 136 PRO B O 1
ATOM 2258 N N . LYS B 1 137 ? -6.441 35.938 12.438 1 57.44 137 LYS B N 1
ATOM 2259 C CA . LYS B 1 137 ? -5.262 36.5 13.078 1 57.44 137 LYS B CA 1
ATOM 2260 C C . LYS B 1 137 ? -5.66 37.531 14.133 1 57.44 137 LYS B C 1
ATOM 2262 O O . LYS B 1 137 ? -6.664 38.25 13.969 1 57.44 137 LYS B O 1
ATOM 2267 N N . PRO B 1 138 ? -5.195 37.438 15.344 1 53 138 PRO B N 1
ATOM 2268 C CA . PRO B 1 138 ? -5.527 38.469 16.297 1 53 138 PRO B CA 1
ATOM 2269 C C . PRO B 1 138 ? -5.477 39.875 15.688 1 53 138 PRO B C 1
ATOM 2271 O O . PRO B 1 138 ? -6.27 40.75 16.047 1 53 138 PRO B O 1
ATOM 2274 N N . ASP B 1 139 ? -4.562 40.062 14.773 1 51.22 139 ASP B N 1
ATOM 2275 C CA . ASP B 1 139 ? -4.473 41.469 14.336 1 51.22 139 ASP B CA 1
ATOM 2276 C C . ASP B 1 139 ? -5.613 41.812 13.383 1 51.22 139 ASP B C 1
ATOM 2278 O O . ASP B 1 139 ? -5.793 42.969 13.023 1 51.22 139 ASP B O 1
ATOM 2282 N N . GLU B 1 140 ? -6.254 40.938 12.734 1 52.75 140 GLU B N 1
ATOM 2283 C CA . GLU B 1 140 ? -7.25 41.406 11.789 1 52.75 140 GLU B CA 1
ATOM 2284 C C . GLU B 1 140 ? -8.562 41.781 12.5 1 52.75 140 GLU B C 1
ATOM 2286 O O . GLU B 1 140 ? -9.477 42.312 11.883 1 52.75 140 GLU B O 1
ATOM 2291 N N . ARG B 1 141 ? -8.93 41.312 13.578 1 50.12 141 ARG B N 1
ATOM 2292 C CA . ARG B 1 141 ? -10.062 41.938 14.258 1 50.12 141 ARG B CA 1
ATOM 2293 C C . ARG B 1 141 ? -9.656 43.25 14.906 1 50.12 141 ARG B C 1
ATOM 2295 O O . ARG B 1 141 ? -10.484 43.938 15.523 1 50.12 141 ARG B O 1
ATOM 2302 N N . ALA B 1 142 ? -8.391 43.688 14.867 1 43.06 142 ALA B N 1
ATOM 2303 C CA . ALA B 1 142 ? -8.289 45.094 15.305 1 43.06 142 ALA B CA 1
ATOM 2304 C C . ALA B 1 142 ? -8.531 46.031 14.141 1 43.06 142 ALA B C 1
ATOM 2306 O O . ALA B 1 142 ? -8.094 45.781 13.016 1 43.06 142 ALA B O 1
#

Secondary structure (DSSP, 8-state):
---HHHHHHHHHH-SSEEEEEEEETTEEEEEEE-HHHHHHH---HHHHTTSBGGGGGTT----HHHHHHHHHHHHT--EEEEEEEE-TTS-EEEEEEEEEEEE-TTT--EEEEEEEEE-HHHHHHHHHHHHHHHS--GGG--/---HHHHHHHHHH-SSEEEEEEEETTEEEEEEE-HHHHHHH---HHHHTTSBGGGGGTT----HHHHHHHHHHHHT--EEEEEEEE-TTS-EEEEEEEEEEEE-TTT--EEEEEEEEE-HHHHHHHHHHHHHHHS--GGG--

Foldseek 3Di:
DDDPVNVVVVQQVDLWKKWKWFDDPLATFTADIYPNNCVVQVDDCVRRGGHGPCVFCPPVPPDPQVVVVSVCVVVQHKDWDWDWGAHPVGDIFIWTKIKHWDADPPPRTIMIMIITDGCRVVVVVVVVVVVVVPPPDVVVVD/DDDPVNVVVVQQVDLWKKWKWFDDPLATFTADIYPNNCVVQVDDCVRRGRHGPCVFCPPVPPDPQVVVVSVCVVVQHKDWDWDWGAHPVGDIFIWTKIKHWDADPPPRTIMIMIITDGCRVVVVVVVVVVVVVPPPDVVVVD

Organism: Pseudomonas putida (strain ATCC 47054 / DSM 6125 / CFBP 8728 / NCIMB 11950 / KT2440) (NCBI:txid160488)

Radius of gyration: 21.44 Å; Cα contacts (8 Å, |Δi|>4): 495; chains: 2; bounding box: 52×69×45 Å

InterPro domains:
  IPR000014 PAS domain [PF13426] (16-120)
  IPR000014 PAS domain [PS50112] (3-76)
  IPR000014 PAS domain [SM00091] (5-74)
  IPR000014 PAS domain [TIGR00229] (5-129)
  IPR000014 PAS domain [cd00130] (14-119)
  IPR000700 PAS-associated, C-terminal [PS50113] (77-131)
  IPR001610 PAC motif [SM00086] (80-122)
  IPR035965 PAS domain superfamily [SSF55785] (12-121)

Solvent-accessible surface area (backbone atoms only — not comparable to full-atom values): 15586 Å² total; per-residue (Å²): 130,87,46,58,67,58,40,49,49,52,57,56,67,35,82,45,16,39,36,33,24,38,62,53,90,95,43,44,32,25,75,44,66,36,61,29,31,27,67,72,34,63,48,51,64,87,78,46,59,66,33,57,77,66,64,34,31,69,88,59,75,86,45,74,47,54,58,54,48,53,54,25,56,75,68,63,38,63,47,74,38,68,41,71,31,40,29,73,87,64,50,72,43,33,29,42,36,33,38,38,65,43,74,38,85,86,78,70,44,52,34,35,39,37,38,40,33,82,42,40,66,52,52,50,46,51,48,53,44,52,53,63,67,65,50,77,54,78,68,70,80,100,130,88,47,60,66,58,39,48,48,53,55,55,67,34,81,44,17,40,36,35,23,38,63,53,91,95,42,44,32,27,75,43,68,37,62,29,31,26,66,72,34,63,48,50,63,87,77,46,57,67,32,56,77,65,65,33,32,70,85,59,76,84,47,73,47,56,60,55,47,53,52,27,56,74,69,64,39,63,47,74,38,68,39,71,30,40,28,72,88,64,51,73,44,34,30,42,37,33,40,38,65,41,76,36,85,86,78,71,44,52,34,35,38,36,38,38,34,84,41,40,68,52,52,49,46,51,49,52,45,51,52,62,65,65,50,76,55,77,69,71,81,101

Sequence (284 aa):
MINAQLLQSMVDASNDGIVVAEKEGDDTILIYVNAAFEYLTGYSRDEILYQDCRFLQGDDRDQLGRARIRKAMAEGRPCREVLRNYRKDGSAFWNELSITPVKSDFDQRTYFIGIQKDVSRQVELERELAELRARPKPDERAMINAQLLQSMVDASNDGIVVAEKEGDDTILIYVNAAFEYLTGYSRDEILYQDCRFLQGDDRDQLGRARIRKAMAEGRPCREVLRNYRKDGSAFWNELSITPVKSDFDQRTYFIGIQKDVSRQVELERELAELRARPKPDERA